Protein AF-0000000066311904 (afdb_homodimer)

Structure (mmCIF, N/CA/C/O backbone):
data_AF-0000000066311904-model_v1
#
loop_
_entity.id
_entity.type
_entity.pdbx_description
1 polymer 'Uncharacterized N-acetyltransferase ycf52'
#
loop_
_atom_site.group_PDB
_atom_site.id
_atom_site.type_symbol
_atom_site.label_atom_id
_atom_site.label_alt_id
_atom_site.label_comp_id
_atom_site.label_asym_id
_atom_site.label_entity_id
_atom_site.label_seq_id
_atom_site.pdbx_PDB_ins_code
_atom_site.Cartn_x
_atom_site.Cartn_y
_atom_site.Cartn_z
_atom_site.occupancy
_atom_site.B_iso_or_equiv
_atom_site.auth_seq_id
_atom_site.auth_comp_id
_atom_site.auth_asym_id
_atom_site.auth_atom_id
_atom_site.pdbx_PDB_model_num
ATOM 1 N N . MET A 1 1 ? 23.453 16.578 -13.453 1 19.19 1 MET A N 1
ATOM 2 C CA . MET A 1 1 ? 22.172 16.656 -12.781 1 19.19 1 MET A CA 1
ATOM 3 C C . MET A 1 1 ? 22.203 15.922 -11.445 1 19.19 1 MET A C 1
ATOM 5 O O . MET A 1 1 ? 21.203 15.93 -10.703 1 19.19 1 MET A O 1
ATOM 9 N N . MET A 1 2 ? 23.391 15.18 -11.133 1 22.28 2 MET A N 1
ATOM 10 C CA . MET A 1 2 ? 24 14.492 -10 1 22.28 2 MET A CA 1
ATOM 11 C C . MET A 1 2 ? 24.484 15.484 -8.953 1 22.28 2 MET A C 1
ATOM 13 O O . MET A 1 2 ? 24.844 15.102 -7.84 1 22.28 2 MET A O 1
ATOM 17 N N . ALA A 1 3 ? 24.797 16.656 -9.461 1 26.8 3 ALA A N 1
ATOM 18 C CA . ALA A 1 3 ? 25.656 17.578 -8.711 1 26.8 3 ALA A CA 1
ATOM 19 C C . ALA A 1 3 ? 24.859 18.297 -7.629 1 26.8 3 ALA A C 1
ATOM 21 O O . ALA A 1 3 ? 25.422 18.812 -6.664 1 26.8 3 ALA A O 1
ATOM 22 N N . PHE A 1 4 ? 23.578 18.391 -7.832 1 23.23 4 PHE A N 1
ATOM 23 C CA . PHE A 1 4 ? 22.844 19.297 -6.961 1 23.23 4 PHE A CA 1
ATOM 24 C C . PHE A 1 4 ? 22.609 18.672 -5.594 1 23.23 4 PHE A C 1
ATOM 26 O O . PHE A 1 4 ? 22.562 19.375 -4.582 1 23.23 4 PHE A O 1
ATOM 33 N N . TRP A 1 5 ? 22.5 17.328 -5.383 1 25.97 5 TRP A N 1
ATOM 34 C CA . TRP A 1 5 ? 22.141 16.703 -4.121 1 25.97 5 TRP A CA 1
ATOM 35 C C . TRP A 1 5 ? 23.328 16.672 -3.16 1 25.97 5 TRP A C 1
ATOM 37 O O . TRP A 1 5 ? 23.156 16.406 -1.966 1 25.97 5 TRP A O 1
ATOM 47 N N . LYS A 1 6 ? 24.547 16.797 -3.713 1 32.12 6 LYS A N 1
ATOM 48 C CA . LYS A 1 6 ? 25.734 16.797 -2.848 1 32.12 6 LYS A CA 1
ATOM 49 C C . LYS A 1 6 ? 25.75 18.016 -1.933 1 32.12 6 LYS A C 1
ATOM 51 O O . LYS A 1 6 ? 26.281 17.953 -0.826 1 32.12 6 LYS A O 1
ATOM 56 N N . ILE A 1 7 ? 25.234 19.109 -2.365 1 29.2 7 ILE A N 1
ATOM 57 C CA . ILE A 1 7 ? 25.359 20.328 -1.58 1 29.2 7 ILE A CA 1
ATOM 58 C C . ILE A 1 7 ? 24.453 20.266 -0.363 1 29.2 7 ILE A C 1
ATOM 60 O O . ILE A 1 7 ? 24.828 20.703 0.729 1 29.2 7 ILE A O 1
ATOM 64 N N . PHE A 1 8 ? 23.328 19.594 -0.445 1 29.69 8 PHE A N 1
ATOM 65 C CA . PHE A 1 8 ? 22.344 19.641 0.641 1 29.69 8 PHE A CA 1
ATOM 66 C C . PHE A 1 8 ? 22.781 18.734 1.791 1 29.69 8 PHE A C 1
ATOM 68 O O . PHE A 1 8 ? 22.578 19.062 2.959 1 29.69 8 PHE A O 1
ATOM 75 N N . PHE A 1 9 ? 23.578 17.641 1.628 1 32.59 9 PHE A N 1
ATOM 76 C CA . PHE A 1 9 ? 23.938 16.75 2.723 1 32.59 9 PHE A CA 1
ATOM 77 C C . PHE A 1 9 ? 25.125 17.281 3.5 1 32.59 9 PHE A C 1
ATOM 79 O O . PHE A 1 9 ? 25.453 16.766 4.574 1 32.59 9 PHE A O 1
ATOM 86 N N . LYS A 1 10 ? 25.969 18.031 2.846 1 33.41 10 LYS A N 1
ATOM 87 C CA . LYS A 1 10 ? 27.188 18.375 3.564 1 33.41 10 LYS A CA 1
ATOM 88 C C . LYS A 1 10 ? 26.906 19.297 4.738 1 33.41 10 LYS A C 1
ATOM 90 O O . LYS A 1 10 ? 27.734 19.453 5.637 1 33.41 10 LYS A O 1
ATOM 95 N N . HIS A 1 11 ? 25.812 20.078 4.695 1 30.67 11 HIS A N 1
ATOM 96 C CA . HIS A 1 11 ? 25.703 21.031 5.793 1 30.67 11 HIS A CA 1
ATOM 97 C C . HIS A 1 11 ? 25.094 20.391 7.031 1 30.67 11 HIS A C 1
ATOM 99 O O . HIS A 1 11 ? 24.766 21.078 8 1 30.67 11 HIS A O 1
ATOM 105 N N . HIS A 1 12 ? 24.828 19.094 7.102 1 33.59 12 HIS A N 1
ATOM 106 C CA . HIS A 1 12 ? 24.125 18.531 8.258 1 33.59 12 HIS A CA 1
ATOM 107 C C . HIS A 1 12 ? 25.062 18.359 9.438 1 33.59 12 HIS A C 1
ATOM 109 O O . HIS A 1 12 ? 24.688 17.766 10.453 1 33.59 12 HIS A O 1
ATOM 115 N N . ASN A 1 13 ? 26.297 18.859 9.414 1 30.86 13 ASN A N 1
ATOM 116 C CA . ASN A 1 13 ? 27.125 18.625 10.602 1 30.86 13 ASN A CA 1
ATOM 117 C C . ASN A 1 13 ? 26.609 19.422 11.797 1 30.86 13 ASN A C 1
ATOM 119 O O . ASN A 1 13 ? 27.234 19.406 12.867 1 30.86 13 ASN A O 1
ATOM 123 N N . ILE A 1 14 ? 25.812 20.453 11.633 1 32.06 14 ILE A N 1
ATOM 124 C CA . ILE A 1 14 ? 25.734 21.375 12.758 1 32.06 14 ILE A CA 1
ATOM 125 C C . ILE A 1 14 ? 24.969 20.703 13.906 1 32.06 14 ILE A C 1
ATOM 127 O O . ILE A 1 14 ? 25.094 21.125 15.062 1 32.06 14 ILE A O 1
ATOM 131 N N . PHE A 1 15 ? 24.078 19.688 13.75 1 32.12 15 PHE A N 1
ATOM 132 C CA . PHE A 1 15 ? 23.109 19.391 14.805 1 32.12 15 PHE A CA 1
ATOM 133 C C . PHE A 1 15 ? 23.719 18.453 15.836 1 32.12 15 PHE A C 1
ATOM 135 O O . PHE A 1 15 ? 23 17.891 16.672 1 32.12 15 PHE A O 1
ATOM 142 N N . SER A 1 16 ? 24.953 18.156 15.812 1 30.64 16 SER A N 1
ATOM 143 C CA . SER A 1 16 ? 25.422 17.141 16.75 1 30.64 16 SER A CA 1
ATOM 144 C C . SER A 1 16 ? 25.359 17.641 18.188 1 30.64 16 SER A C 1
ATOM 146 O O . SER A 1 16 ? 25.5 16.859 19.125 1 30.64 16 SER A O 1
ATOM 148 N N . SER A 1 17 ? 25.656 18.922 18.391 1 30.33 17 SER A N 1
ATOM 149 C CA . SER A 1 17 ? 26.25 19.156 19.688 1 30.33 17 SER A CA 1
ATOM 150 C C . SER A 1 17 ? 25.281 18.844 20.812 1 30.33 17 SER A C 1
ATOM 152 O O . SER A 1 17 ? 25.625 18.172 21.797 1 30.33 17 SER A O 1
ATOM 154 N N . ASN A 1 18 ? 24.312 19.781 21.094 1 28.95 18 ASN A N 1
ATOM 155 C CA . ASN A 1 18 ? 23.875 20.078 22.453 1 28.95 18 ASN A CA 1
ATOM 156 C C . ASN A 1 18 ? 22.812 19.094 22.938 1 28.95 18 ASN A C 1
ATOM 158 O O . ASN A 1 18 ? 21.672 19.469 23.172 1 28.95 18 ASN A O 1
ATOM 162 N N . LEU A 1 19 ? 22.719 17.844 22.453 1 31.19 19 LEU A N 1
ATOM 163 C CA . LEU A 1 19 ? 21.688 16.922 22.906 1 31.19 19 LEU A CA 1
ATOM 164 C C . LEU A 1 19 ? 21.906 16.531 24.359 1 31.19 19 LEU A C 1
ATOM 166 O O . LEU A 1 19 ? 21.484 15.453 24.797 1 31.19 19 LEU A O 1
ATOM 170 N N . ASN A 1 20 ? 22.75 17.172 25.047 1 28.89 20 ASN A N 1
ATOM 171 C CA . ASN A 1 20 ? 23.062 16.656 26.375 1 28.89 20 ASN A CA 1
ATOM 172 C C . ASN A 1 20 ? 21.797 16.484 27.219 1 28.89 20 ASN A C 1
ATOM 174 O O . ASN A 1 20 ? 21.562 15.422 27.781 1 28.89 20 ASN A O 1
ATOM 178 N N . ASN A 1 21 ? 21.484 17.422 28.266 1 29.28 21 ASN A N 1
ATOM 179 C CA . ASN A 1 21 ? 21.109 17.297 29.672 1 29.28 21 ASN A CA 1
ATOM 180 C C . ASN A 1 21 ? 19.594 17.125 29.844 1 29.28 21 ASN A C 1
ATOM 182 O O . ASN A 1 21 ? 19.094 17.047 30.969 1 29.28 21 ASN A O 1
ATOM 186 N N . GLN A 1 22 ? 18.656 17.859 29.094 1 30.72 22 GLN A N 1
ATOM 187 C CA . GLN A 1 22 ? 17.375 18.062 29.75 1 30.72 22 GLN A CA 1
ATOM 188 C C . GLN A 1 22 ? 16.578 16.766 29.781 1 30.72 22 GLN A C 1
ATOM 190 O O . GLN A 1 22 ? 16.328 16.156 28.734 1 30.72 22 GLN A O 1
ATOM 195 N N . LEU A 1 23 ? 16.484 16.016 30.859 1 31.7 23 LEU A N 1
ATOM 196 C CA . LEU A 1 23 ? 15.555 14.984 31.328 1 31.7 23 LEU A CA 1
ATOM 197 C C . LEU A 1 23 ? 14.109 15.383 31.047 1 31.7 23 LEU A C 1
ATOM 199 O O . LEU A 1 23 ? 13.406 15.859 31.953 1 31.7 23 LEU A O 1
ATOM 203 N N . VAL A 1 24 ? 13.789 16.188 30.031 1 34.84 24 VAL A N 1
ATOM 204 C CA . VAL A 1 24 ? 12.422 16.672 29.828 1 34.84 24 VAL A CA 1
ATOM 205 C C . VAL A 1 24 ? 11.469 15.477 29.781 1 34.84 24 VAL A C 1
ATOM 207 O O . VAL A 1 24 ? 11.836 14.391 29.344 1 34.84 24 VAL A O 1
ATOM 210 N N . ASN A 1 25 ? 10.203 15.641 30.25 1 34.97 25 ASN A N 1
ATOM 211 C CA . ASN A 1 25 ? 9 14.828 30.391 1 34.97 25 ASN A CA 1
ATOM 212 C C . ASN A 1 25 ? 8.75 13.969 29.156 1 34.97 25 ASN A C 1
ATOM 214 O O . ASN A 1 25 ? 9.031 14.398 28.031 1 34.97 25 ASN A O 1
ATOM 218 N N . GLN A 1 26 ? 8.516 12.734 29.344 1 39.66 26 GLN A N 1
ATOM 219 C CA . GLN A 1 26 ? 8.273 11.664 28.391 1 39.66 26 GLN A CA 1
ATOM 220 C C . GLN A 1 26 ? 7.535 12.188 27.156 1 39.66 26 GLN A C 1
ATOM 222 O O . GLN A 1 26 ? 7.766 11.703 26.031 1 39.66 26 GLN A O 1
ATOM 227 N N . ASP A 1 27 ? 6.488 13.086 27.281 1 44.62 27 ASP A N 1
ATOM 228 C CA . ASP A 1 27 ? 5.707 13.734 26.234 1 44.62 27 ASP A CA 1
ATOM 229 C C . ASP A 1 27 ? 6.59 14.633 25.375 1 44.62 27 ASP A C 1
ATOM 231 O O . ASP A 1 27 ? 6.348 14.781 24.172 1 44.62 27 ASP A O 1
ATOM 235 N N . ALA A 1 28 ? 7.516 15.422 25.938 1 47.28 28 ALA A N 1
ATOM 236 C CA . ALA A 1 28 ? 8.469 16.359 25.359 1 47.28 28 ALA A CA 1
ATOM 237 C C . ALA A 1 28 ? 9.391 15.648 24.359 1 47.28 28 ALA A C 1
ATOM 239 O O . ALA A 1 28 ? 9.805 16.25 23.359 1 47.28 28 ALA A O 1
ATOM 240 N N . ALA A 1 29 ? 9.555 14.297 24.672 1 52.84 29 ALA A N 1
ATOM 241 C CA . ALA A 1 29 ? 10.617 13.539 24.016 1 52.84 29 ALA A CA 1
ATOM 242 C C . ALA A 1 29 ? 10.203 13.094 22.625 1 52.84 29 ALA A C 1
ATOM 244 O O . ALA A 1 29 ? 11.047 12.695 21.812 1 52.84 29 ALA A O 1
ATOM 245 N N . ASP A 1 30 ? 8.805 13.344 22.266 1 77.19 30 ASP A N 1
ATOM 246 C CA . ASP A 1 30 ? 8.406 12.625 21.062 1 77.19 30 ASP A CA 1
ATOM 247 C C . ASP A 1 30 ? 8.062 13.602 19.938 1 77.19 30 ASP A C 1
ATOM 249 O O . ASP A 1 30 ? 7.352 13.242 19 1 77.19 30 ASP A O 1
ATOM 253 N N . LYS A 1 31 ? 8.289 14.906 20.297 1 88.31 31 LYS A N 1
ATOM 254 C CA . LYS A 1 31 ? 8.008 15.828 19.203 1 88.31 31 LYS A CA 1
ATOM 255 C C . LYS A 1 31 ? 9.266 16.562 18.75 1 88.31 31 LYS A C 1
ATOM 257 O O . LYS A 1 31 ? 10.188 16.766 19.547 1 88.31 31 LYS A O 1
ATOM 262 N N . ILE A 1 32 ? 9.336 16.938 17.547 1 93.75 32 ILE A N 1
ATOM 263 C CA . ILE A 1 32 ? 10.422 17.672 16.906 1 93.75 32 ILE A CA 1
ATOM 264 C C . ILE A 1 32 ? 9.93 19.047 16.438 1 93.75 32 ILE A C 1
ATOM 266 O O . ILE A 1 32 ? 8.852 19.156 15.852 1 93.75 32 ILE A O 1
ATOM 270 N N . LEU A 1 33 ? 10.648 20.141 16.859 1 95.75 33 LEU A N 1
ATOM 271 C CA . LEU A 1 33 ? 10.328 21.438 16.281 1 95.75 33 LEU A CA 1
ATOM 272 C C . LEU A 1 33 ? 10.625 21.469 14.789 1 95.75 33 LEU A C 1
ATOM 274 O O . LEU A 1 33 ? 11.781 21.344 14.383 1 95.75 33 LEU A O 1
ATOM 278 N N . LEU A 1 34 ? 9.617 21.703 14.023 1 96.5 34 LEU A N 1
ATOM 279 C CA . LEU A 1 34 ? 9.789 21.641 12.578 1 96.5 34 LEU A CA 1
ATOM 280 C C . LEU A 1 34 ? 10.023 23.031 12 1 96.5 34 LEU A C 1
ATOM 282 O O . LEU A 1 34 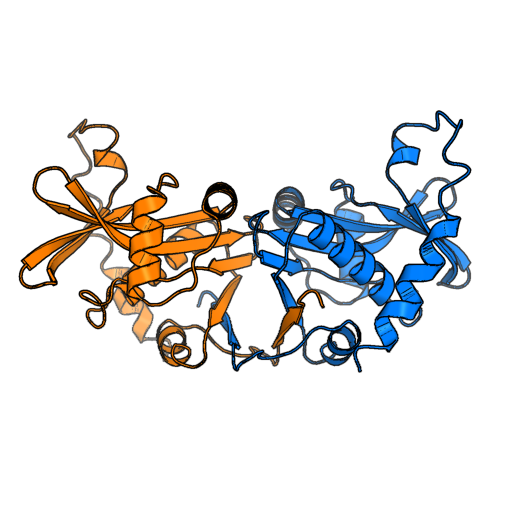? 10.922 23.219 11.172 1 96.5 34 LEU A O 1
ATOM 286 N N . VAL A 1 35 ? 9.188 23.984 12.367 1 95.94 35 VAL A N 1
ATOM 287 C CA . VAL A 1 35 ? 9.266 25.344 11.867 1 95.94 35 VAL A CA 1
ATOM 288 C C . VAL A 1 35 ? 9.008 26.328 13.016 1 95.94 35 VAL A C 1
ATOM 290 O O . VAL A 1 35 ? 8.078 26.141 13.797 1 95.94 35 VAL A O 1
ATOM 293 N N . LYS A 1 36 ? 9.805 27.359 13.047 1 94.81 36 LYS A N 1
ATOM 294 C CA . LYS A 1 36 ? 9.609 28.406 14.047 1 94.81 36 LYS A CA 1
ATOM 295 C C . LYS A 1 36 ? 8.898 29.625 13.445 1 94.81 36 LYS A C 1
ATOM 297 O O . LYS A 1 36 ? 9.18 30 12.312 1 94.81 36 LYS A O 1
ATOM 302 N N . TYR A 1 37 ? 8.039 30.219 14.188 1 92.69 37 TYR A N 1
ATOM 303 C CA . TYR A 1 37 ? 7.406 31.516 13.922 1 92.69 37 TYR A CA 1
ATOM 304 C C . TYR A 1 37 ? 6.668 31.484 12.594 1 92.69 37 TYR A C 1
ATOM 306 O O . TYR A 1 37 ? 6.852 32.375 11.758 1 92.69 37 TYR A O 1
ATOM 314 N N . LEU A 1 38 ? 5.883 30.484 12.438 1 93.12 38 LEU A N 1
ATOM 315 C CA . LEU A 1 38 ? 5.039 30.406 11.25 1 93.12 38 LEU A CA 1
ATOM 316 C C . LEU A 1 38 ? 3.758 31.203 11.438 1 93.12 38 LEU A C 1
ATOM 318 O O . LEU A 1 38 ? 3.123 31.141 12.492 1 93.12 38 LEU A O 1
ATOM 322 N N . GLU A 1 39 ? 3.564 31.953 10.461 1 88.69 39 GLU A N 1
ATOM 323 C CA . GLU A 1 39 ? 2.328 32.719 10.516 1 88.69 39 GLU A CA 1
ATOM 324 C C . GLU A 1 39 ? 1.144 31.922 10 1 88.69 39 GLU A C 1
ATOM 326 O O . GLU A 1 39 ? 1.224 31.297 8.938 1 88.69 39 GLU A O 1
ATOM 331 N N . GLY A 1 40 ? 0.166 31.781 10.82 1 80.25 40 GLY A N 1
ATOM 332 C CA . GLY A 1 40 ? -1.086 31.141 10.445 1 80.25 40 GLY A CA 1
ATOM 333 C C . GLY A 1 40 ? -2.279 31.672 11.219 1 80.25 40 GLY A C 1
ATOM 334 O O . GLY A 1 40 ? -2.217 31.812 12.445 1 80.25 40 GLY A O 1
ATOM 335 N N . ARG A 1 41 ? -3.377 31.938 10.508 1 78.62 41 ARG A N 1
ATOM 336 C CA . ARG A 1 41 ? -4.617 32.438 11.102 1 78.62 41 ARG A CA 1
ATOM 337 C C . ARG A 1 41 ? -4.371 33.656 11.945 1 78.62 41 ARG A C 1
ATOM 339 O O . ARG A 1 41 ? -4.863 33.781 13.07 1 78.62 41 ARG A O 1
ATOM 346 N N . GLY A 1 42 ? -3.479 34.5 11.484 1 81.44 42 GLY A N 1
ATOM 347 C CA . GLY A 1 42 ? -3.236 35.75 12.211 1 81.44 42 GLY A CA 1
ATOM 348 C C . GLY A 1 42 ? -2.379 35.562 13.445 1 81.44 42 GLY A C 1
ATOM 349 O O . GLY A 1 42 ? -2.291 36.438 14.289 1 81.44 42 GLY A O 1
ATOM 350 N N . THR A 1 43 ? -1.96 34.344 13.609 1 84.25 43 THR A N 1
ATOM 351 C CA . THR A 1 43 ? -1.092 34.062 14.75 1 84.25 43 THR A CA 1
ATOM 352 C C . THR A 1 43 ? 0.262 33.531 14.289 1 84.25 43 THR A C 1
ATOM 354 O O . THR A 1 43 ? 0.401 33.094 13.148 1 84.25 43 THR A O 1
ATOM 357 N N . ILE A 1 44 ? 1.269 33.812 15.094 1 92.5 44 ILE A N 1
ATOM 358 C CA . ILE A 1 44 ? 2.6 33.25 14.867 1 92.5 44 ILE A CA 1
ATOM 359 C C . ILE A 1 44 ? 2.838 32.094 15.828 1 92.5 44 ILE A C 1
ATOM 361 O O . ILE A 1 44 ? 2.709 32.25 17.047 1 92.5 44 ILE A O 1
ATOM 365 N N . VAL A 1 45 ? 3.105 31 15.227 1 94.94 45 VAL A N 1
ATOM 366 C CA . VAL A 1 45 ? 3.207 29.828 16.078 1 94.94 45 VAL A CA 1
ATOM 367 C C . VAL A 1 45 ? 4.445 29.016 15.695 1 94.94 45 VAL A C 1
ATOM 369 O O . VAL A 1 45 ? 4.965 29.156 14.586 1 94.94 45 VAL A O 1
ATOM 372 N N . ASN A 1 46 ? 4.926 28.234 16.703 1 96.31 46 ASN A N 1
ATOM 373 C CA . ASN A 1 46 ? 5.883 27.172 16.422 1 96.31 46 ASN A CA 1
ATOM 374 C C . ASN A 1 46 ? 5.184 25.859 16.062 1 96.31 46 ASN A C 1
ATOM 376 O O . ASN A 1 46 ? 4.273 25.422 16.766 1 96.31 46 ASN A O 1
ATOM 380 N N . VAL A 1 47 ? 5.652 25.281 14.938 1 97.25 47 VAL A N 1
ATOM 381 C CA . VAL A 1 47 ? 5.023 24.047 14.484 1 97.25 47 VAL A CA 1
ATOM 382 C C . VAL A 1 47 ? 5.902 22.859 14.859 1 97.25 47 VAL A C 1
ATOM 384 O O . VAL A 1 47 ? 7.109 22.859 14.609 1 97.25 47 VAL A O 1
ATOM 387 N N . TYR A 1 48 ? 5.25 21.812 15.414 1 97.44 48 TYR A N 1
ATOM 388 C CA . TYR A 1 48 ? 5.941 20.609 15.859 1 97.44 48 TYR A CA 1
ATOM 389 C C . TYR A 1 48 ? 5.508 19.391 15.039 1 97.44 48 TYR A C 1
ATOM 391 O O . TYR A 1 48 ? 4.414 19.391 14.469 1 97.44 48 TYR A O 1
ATOM 399 N N . LEU A 1 49 ? 6.395 18.422 14.938 1 98.19 49 LEU A N 1
ATOM 400 C CA . LEU A 1 49 ? 6.152 17.141 14.281 1 98.19 49 LEU A CA 1
ATOM 401 C C . LEU A 1 49 ? 6.238 15.992 15.273 1 98.19 49 LEU A C 1
ATOM 403 O O . LEU A 1 49 ? 7.133 15.969 16.125 1 98.19 49 LEU A O 1
ATOM 407 N N . SER A 1 50 ? 5.332 15.141 15.211 1 97.25 50 SER A N 1
ATOM 408 C CA . SER A 1 50 ? 5.371 13.914 16 1 97.25 50 SER A CA 1
ATOM 409 C C . SER A 1 50 ? 5.078 12.695 15.141 1 97.25 50 SER A C 1
ATOM 411 O O . SER A 1 50 ? 4.211 12.734 14.266 1 97.25 50 SER A O 1
ATOM 413 N N . PHE A 1 51 ? 5.793 11.562 15.391 1 96.12 51 PHE A N 1
ATOM 414 C CA . PHE A 1 51 ? 5.547 10.297 14.703 1 96.12 51 PHE A CA 1
ATOM 415 C C . PHE A 1 51 ? 4.723 9.359 15.57 1 96.12 51 PHE A C 1
ATOM 417 O O . PHE A 1 51 ? 4.488 8.203 15.203 1 96.12 51 PHE A O 1
ATOM 424 N N . ASN A 1 52 ? 4.262 9.906 16.609 1 88.31 52 ASN A N 1
ATOM 425 C CA . ASN A 1 52 ? 3.441 9.086 17.484 1 88.31 52 ASN A CA 1
ATOM 426 C C . ASN A 1 52 ? 2.119 8.703 16.828 1 88.31 52 ASN A C 1
ATOM 428 O O . ASN A 1 52 ? 1.512 9.516 16.125 1 88.31 52 ASN A O 1
ATOM 432 N N . SER A 1 53 ? 1.733 7.473 17.141 1 84.69 53 SER A N 1
ATOM 433 C CA . SER A 1 53 ? 0.523 6.965 16.5 1 84.69 53 SER A CA 1
ATOM 434 C C . SER A 1 53 ? -0.725 7.375 17.281 1 84.69 53 SER A C 1
ATOM 436 O O . SER A 1 53 ? -1.847 7.086 16.859 1 84.69 53 SER A O 1
ATOM 438 N N . TYR A 1 54 ? -0.52 8.055 18.312 1 88.75 54 TYR A N 1
ATOM 439 C CA . TYR A 1 54 ? -1.691 8.508 19.047 1 88.75 54 TYR A CA 1
ATOM 440 C C . TYR A 1 54 ? -2.162 9.867 18.547 1 88.75 54 TYR A C 1
ATOM 442 O O . TYR A 1 54 ? -1.483 10.875 18.75 1 88.75 54 TYR A O 1
ATOM 450 N N . VAL A 1 55 ? -3.139 9.875 17.797 1 93.81 55 VAL A N 1
ATOM 451 C CA . VAL A 1 55 ? -3.76 11.07 17.25 1 93.81 55 VAL A CA 1
ATOM 452 C C . VAL A 1 55 ? -5.207 11.172 17.734 1 93.81 55 VAL A C 1
ATOM 454 O O . VAL A 1 55 ? -5.926 10.172 17.766 1 93.81 55 VAL A O 1
ATOM 457 N N . ASN A 1 56 ? -5.547 12.352 18.234 1 96.06 56 ASN A N 1
ATOM 458 C CA . ASN A 1 56 ? -6.953 12.578 18.562 1 96.06 56 ASN A CA 1
ATOM 459 C C . ASN A 1 56 ? -7.832 12.508 17.312 1 96.06 56 ASN A C 1
ATOM 461 O O . ASN A 1 56 ? -7.715 13.336 16.422 1 96.06 56 ASN A O 1
ATOM 465 N N . LEU A 1 57 ? -8.781 11.594 17.328 1 97.75 57 LEU A N 1
ATOM 466 C CA . LEU A 1 57 ? -9.555 11.297 16.125 1 97.75 57 LEU A CA 1
ATOM 467 C C . LEU A 1 57 ? -10.5 12.445 15.781 1 97.75 57 LEU A C 1
ATOM 469 O O . LEU A 1 57 ? -10.758 12.719 14.609 1 97.75 57 LEU A O 1
ATOM 473 N N . HIS A 1 58 ? -11.039 13.086 16.75 1 97.44 58 HIS A N 1
ATOM 474 C CA . HIS A 1 58 ? -11.914 14.219 16.5 1 97.44 58 HIS A CA 1
ATOM 475 C C . HIS A 1 58 ? -11.148 15.383 15.883 1 97.44 58 HIS A C 1
ATOM 477 O O . HIS A 1 58 ? -11.648 16.062 14.984 1 97.44 58 HIS A O 1
ATOM 483 N N . ASP A 1 59 ? -9.945 15.625 16.391 1 97.88 59 ASP A N 1
ATOM 484 C CA . ASP A 1 59 ? -9.102 16.656 15.797 1 97.88 59 ASP A CA 1
ATOM 485 C C . ASP A 1 59 ? -8.766 16.328 14.344 1 97.88 59 ASP A C 1
ATOM 487 O O . ASP A 1 59 ? -8.75 17.219 13.492 1 97.88 59 ASP A O 1
ATOM 491 N N . LEU A 1 60 ? -8.516 15.078 14.07 1 98.44 60 LEU A N 1
ATOM 492 C CA . LEU A 1 60 ? -8.219 14.664 12.703 1 98.44 60 LEU A CA 1
ATOM 493 C C . LEU A 1 60 ? -9.43 14.852 11.797 1 98.44 60 LEU A C 1
ATOM 495 O O . LEU A 1 60 ? -9.297 15.312 10.664 1 98.44 60 LEU A O 1
ATOM 499 N N . GLU A 1 61 ? -10.547 14.531 12.344 1 98.44 61 GLU A N 1
ATOM 500 C CA . GLU A 1 61 ? -11.773 14.727 11.578 1 98.44 61 GLU A CA 1
ATOM 501 C C . GLU A 1 61 ? -11.969 16.203 11.227 1 98.44 61 GLU A C 1
ATOM 503 O O . GLU A 1 61 ? -12.297 16.531 10.078 1 98.44 61 GLU A O 1
ATOM 508 N N . LYS A 1 62 ? -11.789 17.031 12.156 1 98.19 62 LYS A N 1
ATOM 509 C CA . LYS A 1 62 ? -11.914 18.469 11.922 1 98.19 62 LYS A CA 1
ATOM 510 C C . LYS A 1 62 ? -10.914 18.953 10.875 1 98.19 62 LYS A C 1
ATOM 512 O O . LYS A 1 62 ? -11.25 19.781 10.023 1 98.19 62 LYS A O 1
ATOM 517 N N . LEU A 1 63 ? -9.703 18.469 10.961 1 98.56 63 LEU A N 1
ATOM 518 C CA . LEU A 1 63 ? -8.68 18.797 9.977 1 98.56 63 LEU A CA 1
ATOM 519 C C . LEU A 1 63 ? -9.109 18.359 8.578 1 98.56 63 LEU A C 1
ATOM 521 O O . LEU A 1 63 ? -9.031 19.141 7.633 1 98.56 63 LEU A O 1
ATOM 525 N N . CYS A 1 64 ? -9.594 17.125 8.469 1 98.5 64 CYS A N 1
ATOM 526 C CA . CYS A 1 64 ? -10.039 16.609 7.172 1 98.5 64 CYS A CA 1
ATOM 527 C C . CYS A 1 64 ? -11.242 17.391 6.66 1 98.5 64 CYS A C 1
ATOM 529 O O . CYS A 1 64 ? -11.32 17.703 5.469 1 98.5 64 CYS A O 1
ATOM 531 N N . ASP A 1 65 ? -12.125 17.828 7.551 1 98.31 65 ASP A N 1
ATOM 532 C CA . ASP A 1 65 ? -13.266 18.672 7.195 1 98.31 65 ASP A CA 1
ATOM 533 C C . ASP A 1 65 ? -12.805 19.984 6.59 1 98.31 65 ASP A C 1
ATOM 535 O O . ASP A 1 65 ? -13.414 20.484 5.641 1 98.31 65 ASP A O 1
ATOM 539 N N . SER A 1 66 ? -11.812 20.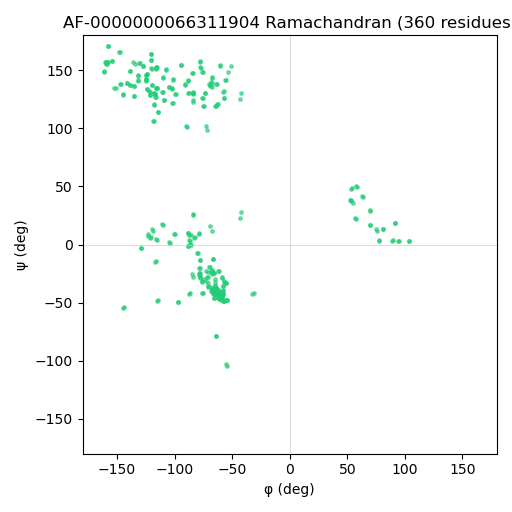516 7.156 1 97.81 66 SER A N 1
ATOM 540 C CA . SER A 1 66 ? -11.344 21.844 6.773 1 97.81 66 SER A CA 1
ATOM 541 C C . SER A 1 66 ? -10.891 21.875 5.316 1 97.81 66 SER A C 1
ATOM 543 O O . SER A 1 66 ? -10.844 22.938 4.703 1 97.81 66 SER A O 1
ATOM 545 N N . VAL A 1 67 ? -10.516 20.703 4.73 1 97.44 67 VAL A N 1
ATOM 546 C CA . VAL A 1 67 ? -10.07 20.656 3.34 1 97.44 67 VAL A CA 1
ATOM 547 C C . VAL A 1 67 ? -11.18 20.078 2.465 1 97.44 67 VAL A C 1
ATOM 549 O O . VAL A 1 67 ? -10.961 19.797 1.281 1 97.44 67 VAL A O 1
ATOM 552 N N . GLY A 1 68 ? -12.32 19.75 3.061 1 96.88 68 GLY A N 1
ATOM 553 C CA . GLY A 1 68 ? -13.492 19.359 2.303 1 96.88 68 GLY A CA 1
ATOM 554 C C . GLY A 1 68 ? -13.578 17.859 2.084 1 96.88 68 GLY A C 1
ATOM 555 O O . GLY A 1 68 ? -14.297 17.391 1.191 1 96.88 68 GLY A O 1
ATOM 556 N N . TRP A 1 69 ? -12.898 17.094 2.828 1 96.88 69 TRP A N 1
ATOM 557 C CA . TRP A 1 69 ? -12.953 15.641 2.662 1 96.88 69 TRP A CA 1
ATOM 558 C C . TRP A 1 69 ? -14.258 15.078 3.227 1 96.88 69 TRP A C 1
ATOM 560 O O . TRP A 1 69 ? -14.797 15.609 4.199 1 96.88 69 TRP A O 1
ATOM 570 N N . VAL A 1 70 ? -14.688 14.031 2.6 1 94.88 70 VAL A N 1
ATOM 571 C CA . VAL A 1 70 ? -15.852 13.32 3.104 1 94.88 70 VAL A CA 1
ATOM 572 C C . VAL A 1 70 ? -15.5 12.609 4.414 1 94.88 70 VAL A C 1
ATOM 574 O O . VAL A 1 70 ? -14.43 12.016 4.535 1 94.88 70 VAL A O 1
ATOM 577 N N . ARG A 1 71 ? -16.391 12.68 5.352 1 96.69 71 ARG A N 1
ATOM 578 C CA . ARG A 1 71 ? -16.141 12.055 6.648 1 96.69 71 ARG A CA 1
ATOM 579 C C . ARG A 1 71 ? -16.141 10.539 6.531 1 96.69 71 ARG A C 1
ATOM 581 O O . ARG A 1 71 ? -16.969 9.961 5.828 1 96.69 71 ARG A O 1
ATOM 588 N N . ARG A 1 72 ? -15.219 9.984 7.152 1 96.62 72 ARG A N 1
ATOM 589 C CA . ARG A 1 72 ? -15.109 8.531 7.277 1 96.62 72 ARG A CA 1
ATOM 590 C C . ARG A 1 72 ? -15.461 8.078 8.688 1 96.62 72 ARG A C 1
ATOM 592 O O . ARG A 1 72 ? -15.258 8.82 9.656 1 96.62 72 ARG A O 1
ATOM 599 N N . PRO A 1 73 ? -16 6.852 8.867 1 97.25 73 PRO A N 1
ATOM 600 C CA . PRO A 1 73 ? -16.297 6.371 10.219 1 97.25 73 PRO A CA 1
ATOM 601 C C . PRO A 1 73 ? -15.062 6.375 11.125 1 97.25 73 PRO A C 1
ATOM 603 O O . PRO A 1 73 ? -14.031 5.812 10.773 1 97.25 73 PRO A O 1
ATOM 606 N N . LEU A 1 74 ? -15.195 6.926 12.344 1 97.56 74 LEU A N 1
ATOM 607 C CA . LEU A 1 74 ? -14.07 7.137 13.242 1 97.56 74 LEU A CA 1
ATOM 608 C C . LEU A 1 74 ? -13.445 5.809 13.656 1 97.56 74 LEU A C 1
ATOM 610 O O . LEU A 1 74 ? -12.219 5.711 13.797 1 97.56 74 LEU A O 1
ATOM 614 N N . LYS A 1 75 ? -14.297 4.852 13.844 1 97.75 75 LYS A N 1
ATOM 615 C CA . LYS A 1 75 ? -13.773 3.541 14.227 1 97.75 75 LYS A CA 1
ATOM 616 C C . LYS A 1 75 ? -12.844 2.988 13.148 1 97.75 75 LYS A C 1
ATOM 618 O O . LYS A 1 75 ? -11.797 2.41 13.461 1 97.75 75 LYS A O 1
ATOM 623 N N . LYS A 1 76 ? -13.203 3.113 11.914 1 98.19 76 LYS A N 1
ATOM 624 C CA . LYS A 1 76 ? -12.391 2.646 10.797 1 98.19 76 LYS A CA 1
ATOM 625 C C . LYS A 1 76 ? -11.102 3.463 10.68 1 98.19 76 LYS A C 1
ATOM 627 O O . LYS A 1 76 ? -10.039 2.918 10.375 1 98.19 76 LYS A O 1
ATOM 632 N N . VAL A 1 77 ? -11.25 4.766 10.914 1 98.25 77 VAL A N 1
ATOM 633 C CA . VAL A 1 77 ? -10.07 5.625 10.891 1 98.25 77 VAL A CA 1
ATOM 634 C C . VAL A 1 77 ? -9.078 5.18 11.961 1 98.25 77 VAL A C 1
ATOM 636 O O . VAL A 1 77 ? -7.875 5.086 11.703 1 98.25 77 VAL A O 1
ATOM 639 N N . LYS A 1 78 ? -9.562 4.91 13.094 1 98.19 78 LYS A N 1
ATOM 640 C CA . LYS A 1 78 ? -8.703 4.453 14.18 1 98.19 78 LYS A CA 1
ATOM 641 C C . LYS A 1 78 ? -7.965 3.172 13.797 1 98.19 78 LYS A C 1
ATOM 643 O O . LYS A 1 78 ? -6.766 3.047 14.047 1 98.19 78 LYS A O 1
ATOM 648 N N . ILE A 1 79 ? -8.664 2.229 13.219 1 98.31 79 ILE A N 1
ATOM 649 C CA . ILE A 1 79 ? -8.062 0.969 12.789 1 98.31 79 ILE A CA 1
ATOM 650 C C . ILE A 1 79 ? -6.969 1.238 11.766 1 98.31 79 ILE A C 1
ATOM 652 O O . ILE A 1 79 ? -5.875 0.672 11.852 1 98.31 79 ILE A O 1
ATOM 656 N N . ALA A 1 80 ? -7.297 2.109 10.789 1 98.5 80 ALA A N 1
ATOM 657 C CA . ALA A 1 80 ? -6.32 2.439 9.758 1 98.5 80 ALA A CA 1
ATOM 658 C C . ALA A 1 80 ? -5.055 3.037 10.367 1 98.5 80 ALA A C 1
ATOM 660 O O . ALA A 1 80 ? -3.943 2.662 9.992 1 98.5 80 ALA A O 1
ATOM 661 N N . ILE A 1 81 ? -5.23 3.943 11.32 1 98.44 81 ILE A N 1
ATOM 662 C CA . ILE A 1 81 ? -4.098 4.602 11.969 1 98.44 81 ILE A CA 1
ATOM 663 C C . ILE A 1 81 ? -3.297 3.582 12.773 1 98.44 81 ILE A C 1
ATOM 665 O O . ILE A 1 81 ? -2.066 3.535 12.68 1 98.44 81 ILE A O 1
ATOM 669 N N . ASP A 1 82 ? -3.947 2.701 13.477 1 97.94 82 ASP A N 1
ATOM 670 C CA . ASP A 1 82 ? -3.307 1.699 14.32 1 97.94 82 ASP A CA 1
ATOM 671 C C . ASP A 1 82 ? -2.508 0.703 13.484 1 97.94 82 ASP A C 1
ATOM 673 O O . ASP A 1 82 ? -1.582 0.062 13.984 1 97.94 82 ASP A O 1
ATOM 677 N N . ASN A 1 83 ? -2.896 0.586 12.258 1 98 83 ASN A N 1
ATOM 678 C CA . ASN A 1 83 ? -2.242 -0.402 11.414 1 98 83 ASN A CA 1
ATOM 679 C C . ASN A 1 83 ? -1.392 0.262 10.328 1 98 83 ASN A C 1
ATOM 681 O O . ASN A 1 83 ? -1.062 -0.364 9.32 1 98 83 ASN A O 1
ATOM 685 N N . SER A 1 84 ? -1.108 1.505 10.57 1 98.44 84 SER A N 1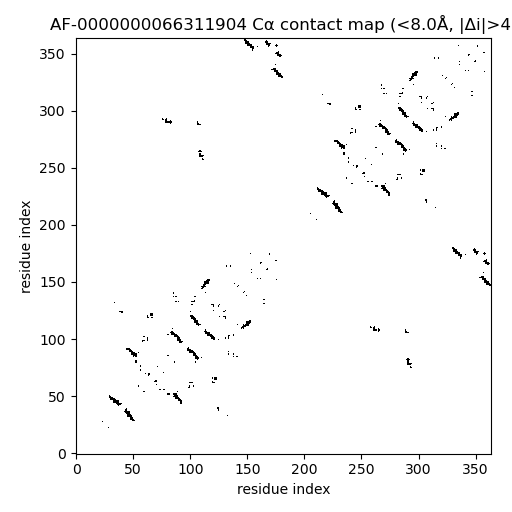
ATOM 686 C CA . SER A 1 84 ? -0.139 2.199 9.727 1 98.44 84 SER A CA 1
ATOM 687 C C . SER A 1 84 ? 1.287 1.95 10.211 1 98.44 84 SER A C 1
ATOM 689 O O . SER A 1 84 ? 1.521 1.745 11.398 1 98.44 84 SER A O 1
ATOM 691 N N . PHE A 1 85 ? 2.18 1.921 9.227 1 98.5 85 PHE A N 1
ATOM 692 C CA . PHE A 1 85 ? 3.596 1.701 9.492 1 98.5 85 PHE A CA 1
ATOM 693 C C . PHE A 1 85 ? 4.238 2.955 10.07 1 98.5 85 PHE A C 1
ATOM 695 O O . PHE A 1 85 ? 5.031 2.875 11.008 1 98.5 85 PHE A O 1
ATOM 702 N N . VAL A 1 86 ? 3.896 4.098 9.523 1 98.12 86 VAL A N 1
ATOM 703 C CA . VAL A 1 86 ? 4.32 5.414 9.992 1 98.12 86 VAL A CA 1
ATOM 704 C C . VAL A 1 86 ? 3.127 6.363 10.016 1 98.12 86 VAL A C 1
ATOM 706 O O . VAL A 1 86 ? 2.289 6.344 9.117 1 98.12 86 VAL A O 1
ATOM 709 N N . THR A 1 87 ? 3.064 7.086 11.078 1 98.31 87 THR A N 1
ATOM 710 C CA . THR A 1 87 ? 2.166 8.234 11.156 1 98.31 87 THR A CA 1
ATOM 711 C C . THR A 1 87 ? 2.934 9.5 11.523 1 98.31 87 THR A C 1
ATOM 713 O O . THR A 1 87 ? 3.875 9.453 12.32 1 98.31 87 THR A O 1
ATOM 716 N N . ALA A 1 88 ? 2.537 10.586 10.938 1 98.31 88 ALA A N 1
ATOM 717 C CA . ALA A 1 88 ? 3.156 11.875 11.227 1 98.31 88 ALA A CA 1
ATOM 718 C C . ALA A 1 88 ? 2.1 12.961 11.406 1 98.31 88 ALA A C 1
ATOM 720 O O . ALA A 1 88 ? 1.229 13.141 10.547 1 98.31 88 ALA A O 1
ATOM 721 N N . SER A 1 89 ? 2.225 13.648 12.516 1 98.38 89 SER A N 1
ATOM 722 C CA . SER A 1 89 ? 1.308 14.742 12.82 1 98.38 89 SER A CA 1
ATOM 723 C C . SER A 1 89 ? 2.055 16.062 12.969 1 98.38 89 SER A C 1
ATOM 725 O O . SER A 1 89 ? 3.137 16.109 13.562 1 98.38 89 SER A O 1
ATOM 727 N N . LEU A 1 90 ? 1.498 17.109 12.406 1 98.19 90 LEU A N 1
ATOM 728 C CA . LEU A 1 90 ? 1.939 18.469 12.648 1 98.19 90 LEU A CA 1
ATOM 729 C C . LEU A 1 90 ? 0.964 19.203 13.562 1 98.19 90 LEU A C 1
ATOM 731 O O . LEU A 1 90 ? -0.252 19.125 13.375 1 98.19 90 LEU A O 1
ATOM 735 N N . PHE A 1 91 ? 1.554 19.922 14.539 1 97.19 91 PHE A N 1
ATOM 736 C CA . PHE A 1 91 ? 0.677 20.641 15.453 1 97.19 91 PHE A CA 1
ATOM 737 C C . PHE A 1 91 ? 1.395 21.844 16.062 1 97.19 91 PHE A C 1
ATOM 739 O O . PHE A 1 91 ? 2.617 21.953 15.961 1 97.19 91 PHE A O 1
ATOM 746 N N . TYR A 1 92 ? 0.662 22.75 16.5 1 96.06 92 TYR A N 1
ATOM 747 C CA . TYR A 1 92 ? 1.178 23.797 17.375 1 96.06 92 TYR A CA 1
ATOM 748 C C . TYR A 1 92 ? 0.448 23.797 18.719 1 96.06 92 TYR A C 1
ATOM 750 O O . TYR A 1 92 ? -0.597 23.156 18.859 1 96.06 92 TYR A O 1
ATOM 758 N N . GLU A 1 93 ? 1.084 24.359 19.672 1 94.12 93 GLU A N 1
ATOM 759 C CA . GLU A 1 93 ? 0.506 24.438 21.016 1 94.12 93 GLU A CA 1
ATOM 760 C C . GLU A 1 93 ? 0.238 25.875 21.422 1 94.12 93 GLU A C 1
ATOM 762 O O . GLU A 1 93 ? 1.061 26.766 21.188 1 94.12 93 GLU A O 1
ATOM 767 N N . GLN A 1 94 ? -0.943 26.078 21.969 1 91.5 94 GLN A N 1
ATOM 768 C CA . GLN A 1 94 ? -1.348 27.359 22.531 1 91.5 94 GLN A CA 1
ATOM 769 C C . GLN A 1 94 ? -2.232 27.172 23.75 1 91.5 94 GLN A C 1
ATOM 771 O O . GLN A 1 94 ? -3.221 26.438 23.703 1 91.5 94 GLN A O 1
ATOM 776 N N . ASN A 1 95 ? -1.903 27.844 24.859 1 91.06 95 ASN A N 1
ATOM 777 C CA . ASN A 1 95 ? -2.666 27.781 26.109 1 91.06 95 ASN A CA 1
ATOM 778 C C . ASN A 1 95 ? -2.861 26.328 26.562 1 91.06 95 ASN A C 1
ATOM 780 O O . ASN A 1 95 ? -3.975 25.922 26.906 1 91.06 95 ASN A O 1
ATOM 784 N N . LYS A 1 96 ? -1.901 25.5 26.391 1 89.81 96 LYS A N 1
ATOM 785 C CA . LYS A 1 96 ? -1.846 24.109 26.844 1 89.81 96 LYS A CA 1
ATOM 786 C C . LYS A 1 96 ? -2.732 23.219 25.984 1 89.81 96 LYS A C 1
ATOM 788 O O . LYS A 1 96 ? -3.113 22.125 26.406 1 89.81 96 LYS A O 1
ATOM 793 N N . LYS A 1 97 ? -3.121 23.797 24.906 1 93.31 97 LYS A N 1
ATOM 794 C CA . LYS A 1 97 ? -3.898 23 23.953 1 93.31 97 LYS A CA 1
ATOM 795 C C . LYS A 1 97 ? -3.096 22.719 22.688 1 93.31 97 LYS A C 1
ATOM 797 O O . LYS A 1 97 ? -2.34 23.562 22.219 1 93.31 97 LYS A O 1
ATOM 802 N N . LYS A 1 98 ? -3.316 21.531 22.188 1 94.31 98 LYS A N 1
ATOM 803 C CA . LYS A 1 98 ? -2.674 21.109 20.938 1 94.31 98 LYS A CA 1
ATOM 804 C C . LYS A 1 98 ? -3.619 21.266 19.75 1 94.31 98 LYS A C 1
ATOM 806 O O . LYS A 1 98 ? -4.785 20.859 19.828 1 94.31 98 LYS A O 1
ATOM 811 N N . PHE A 1 99 ? -3.154 21.906 18.703 1 95.56 99 PHE A N 1
ATOM 812 C CA . PHE A 1 99 ? -3.939 22.078 17.484 1 95.56 99 PHE A CA 1
ATOM 813 C C . PHE A 1 99 ? -3.305 21.328 16.328 1 95.56 99 PHE A C 1
ATOM 815 O O . PHE A 1 99 ? -2.207 21.672 15.883 1 95.56 99 PHE A O 1
ATOM 822 N N . LEU A 1 100 ? -4.035 20.312 15.859 1 97.88 100 LEU A N 1
ATOM 823 C CA . LEU A 1 100 ? -3.564 19.516 14.734 1 97.88 100 LEU A CA 1
ATOM 824 C C . LEU A 1 100 ? -3.729 20.281 13.422 1 97.88 100 LEU A C 1
ATOM 826 O O . LEU A 1 100 ? -4.832 20.719 13.086 1 97.88 100 LEU A O 1
ATOM 830 N N . ILE A 1 101 ? -2.598 20.438 12.602 1 97.88 101 ILE A N 1
ATOM 831 C CA . ILE A 1 101 ? -2.713 21.25 11.398 1 97.88 101 ILE A CA 1
ATOM 832 C C . ILE A 1 101 ? -2.174 20.469 10.195 1 97.88 101 ILE A C 1
ATOM 834 O O . ILE A 1 101 ? -2.238 20.953 9.062 1 97.88 101 ILE A O 1
ATOM 838 N N . GLY A 1 102 ? -1.643 19.266 10.391 1 98.69 102 GLY A N 1
ATOM 839 C CA . GLY A 1 102 ? -1.164 18.391 9.328 1 98.69 102 GLY A CA 1
ATOM 840 C C . GLY A 1 102 ? -1.102 16.938 9.727 1 98.69 102 GLY A C 1
ATOM 841 O O . GLY A 1 102 ? -0.992 16.609 10.914 1 98.69 102 GLY A O 1
ATOM 842 N N . PHE A 1 103 ? -1.147 16.125 8.742 1 98.75 103 PHE A N 1
ATOM 843 C CA . PHE A 1 103 ? -1.158 14.688 8.992 1 98.75 103 PHE A CA 1
ATOM 844 C C . PHE A 1 103 ? -0.763 13.914 7.746 1 98.75 103 PHE A C 1
ATOM 846 O O . PHE A 1 103 ? -1.024 14.359 6.625 1 98.75 103 PHE A O 1
ATOM 853 N N . ALA A 1 104 ? -0.15 12.797 7.918 1 98.75 104 ALA A N 1
ATOM 854 C CA . ALA A 1 104 ? 0.129 11.805 6.887 1 98.75 104 ALA A CA 1
ATOM 855 C C . ALA A 1 104 ? 0.414 10.438 7.504 1 98.75 104 ALA A C 1
ATOM 857 O O . ALA A 1 104 ? 0.797 10.352 8.672 1 98.75 104 ALA A O 1
ATOM 858 N N . ARG A 1 105 ? 0.224 9.453 6.762 1 98.69 105 ARG A N 1
ATOM 859 C CA . ARG A 1 105 ? 0.553 8.109 7.223 1 98.69 105 ARG A CA 1
ATOM 860 C C . ARG A 1 105 ? 1.003 7.227 6.062 1 98.69 105 ARG A C 1
ATOM 862 O O . ARG A 1 105 ? 0.833 7.59 4.898 1 98.69 105 ARG A O 1
ATOM 869 N N . ALA A 1 106 ? 1.623 6.066 6.414 1 98.81 106 ALA A N 1
ATOM 870 C CA . ALA A 1 106 ? 2.062 5.129 5.383 1 98.81 106 ALA A CA 1
ATOM 871 C C . ALA A 1 106 ? 1.825 3.686 5.816 1 98.81 106 ALA A C 1
ATOM 873 O O . ALA A 1 106 ? 2 3.348 6.992 1 98.81 106 ALA A O 1
ATOM 874 N N . THR A 1 107 ? 1.369 2.871 4.906 1 98.75 107 THR A N 1
ATOM 875 C CA . THR A 1 107 ? 1.425 1.422 5.062 1 98.75 107 THR A CA 1
ATOM 876 C C . THR A 1 107 ? 2.676 0.853 4.398 1 98.75 107 THR A C 1
ATOM 878 O O . THR A 1 107 ? 3.234 1.468 3.486 1 98.75 107 THR A O 1
ATOM 881 N N . SER A 1 108 ? 3.119 -0.309 4.902 1 98.81 108 SER A N 1
ATOM 882 C CA . SER A 1 108 ? 4.367 -0.876 4.402 1 98.81 108 SER A CA 1
ATOM 883 C C . SER A 1 108 ? 4.445 -2.373 4.68 1 98.81 108 SER A C 1
ATOM 885 O O . SER A 1 108 ? 3.754 -2.883 5.566 1 98.81 108 SER A O 1
ATOM 887 N N . ASP A 1 109 ? 5.219 -2.988 3.865 1 98.75 109 ASP A N 1
ATOM 888 C CA . ASP A 1 109 ? 5.586 -4.371 4.164 1 98.75 109 ASP A CA 1
ATOM 889 C C . ASP A 1 109 ? 6.82 -4.43 5.059 1 98.75 109 ASP A C 1
ATOM 891 O O . ASP A 1 109 ? 7.383 -5.504 5.281 1 98.75 109 ASP A O 1
ATOM 895 N N . THR A 1 110 ? 7.336 -3.254 5.496 1 98.56 110 THR A N 1
ATOM 896 C CA . THR A 1 110 ? 8.438 -3.074 6.43 1 98.56 110 THR A CA 1
ATOM 897 C C . THR A 1 110 ? 9.758 -3.504 5.797 1 98.56 110 THR A C 1
ATOM 899 O O . THR A 1 110 ? 10.742 -3.754 6.5 1 98.56 110 THR A O 1
ATOM 902 N N . SER A 1 111 ? 9.805 -3.643 4.469 1 98.5 111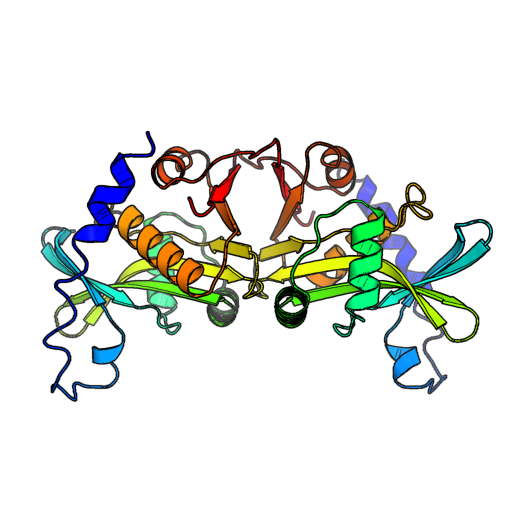 SER A N 1
ATOM 903 C CA . SER A 1 111 ? 11.016 -4.172 3.855 1 98.5 111 SER A CA 1
ATOM 904 C C . SER A 1 111 ? 11.289 -3.508 2.51 1 98.5 111 SER A C 1
ATOM 906 O O . SER A 1 111 ? 12.352 -2.908 2.312 1 98.5 111 SER A O 1
ATOM 908 N N . PHE A 1 112 ? 10.328 -3.529 1.627 1 98.06 112 PHE A N 1
ATOM 909 C CA . PHE A 1 112 ? 10.586 -3.074 0.266 1 98.06 112 PHE A CA 1
ATOM 910 C C . PHE A 1 112 ? 9.773 -1.822 -0.047 1 98.06 112 PHE A C 1
ATOM 912 O O . PHE A 1 112 ? 10.305 -0.854 -0.597 1 98.06 112 PHE A O 1
ATOM 919 N N . ASN A 1 113 ? 8.492 -1.871 0.261 1 98.31 113 ASN A N 1
ATOM 920 C CA . ASN A 1 113 ? 7.547 -0.903 -0.289 1 98.31 113 ASN A CA 1
ATOM 921 C C . ASN A 1 113 ? 6.781 -0.178 0.814 1 98.31 113 ASN A C 1
ATOM 923 O O . ASN A 1 113 ? 6.508 -0.754 1.868 1 98.31 113 ASN A O 1
ATOM 927 N N . ALA A 1 114 ? 6.477 1.024 0.559 1 98.81 114 ALA A N 1
ATOM 928 C CA . ALA A 1 114 ? 5.508 1.769 1.36 1 98.81 114 ALA A CA 1
ATOM 929 C C . ALA A 1 114 ? 4.598 2.619 0.476 1 98.81 114 ALA A C 1
ATOM 931 O O . ALA A 1 114 ? 4.992 3.025 -0.62 1 98.81 114 ALA A O 1
ATOM 932 N N . THR A 1 115 ? 3.393 2.809 0.929 1 98.81 115 THR A N 1
ATOM 933 C CA . THR A 1 115 ? 2.463 3.738 0.299 1 98.81 115 THR A CA 1
ATOM 934 C C . THR A 1 115 ? 2.016 4.812 1.289 1 98.81 115 THR A C 1
ATOM 936 O O . THR A 1 115 ? 1.597 4.496 2.404 1 98.81 115 THR A O 1
ATOM 939 N N . ILE A 1 116 ? 2.127 6.055 0.885 1 98.75 116 ILE A N 1
ATOM 940 C CA . ILE A 1 116 ? 1.73 7.176 1.731 1 98.75 116 ILE A CA 1
ATOM 941 C C . ILE A 1 116 ? 0.268 7.527 1.469 1 98.75 116 ILE A C 1
ATOM 943 O O . ILE A 1 116 ? -0.173 7.555 0.318 1 98.75 116 ILE A O 1
ATOM 947 N N . TRP A 1 117 ? -0.446 7.785 2.594 1 98.31 117 TRP A N 1
ATOM 948 C CA . TRP A 1 117 ? -1.872 8.094 2.562 1 98.31 117 TRP A CA 1
ATOM 949 C C . TRP A 1 117 ? -2.176 9.352 3.371 1 98.31 117 TRP A C 1
ATOM 951 O O . TRP A 1 117 ? -1.425 9.703 4.281 1 98.31 117 TRP A O 1
ATOM 961 N N . ASP A 1 118 ? -3.287 10.016 3.045 1 98.06 118 ASP A N 1
ATOM 962 C CA . ASP A 1 118 ? -3.986 10.984 3.881 1 98.06 118 ASP A CA 1
ATOM 963 C C . ASP A 1 118 ? -3.109 12.203 4.16 1 98.06 118 ASP A C 1
ATOM 965 O O . ASP A 1 118 ? -3.053 12.68 5.293 1 98.06 118 ASP A O 1
ATOM 969 N N . VAL A 1 119 ? -2.43 12.617 3.182 1 98.75 119 VAL A N 1
ATOM 970 C CA . VAL A 1 119 ? -1.616 13.82 3.352 1 98.75 119 VAL A CA 1
ATOM 971 C C . VAL A 1 119 ? -2.514 15.055 3.367 1 98.75 119 VAL A C 1
ATOM 973 O O . VAL A 1 119 ? -3.207 15.336 2.389 1 98.75 119 VAL A O 1
ATOM 976 N N . VAL A 1 120 ? -2.453 15.773 4.52 1 98.75 120 VAL A N 1
ATOM 977 C CA . VAL A 1 120 ? -3.354 16.922 4.648 1 98.75 120 VAL A CA 1
ATOM 978 C C . VAL A 1 120 ? -2.682 18.016 5.477 1 98.75 120 VAL A C 1
ATOM 980 O O . VAL A 1 120 ? -1.982 17.719 6.449 1 98.75 120 VAL A O 1
ATOM 983 N N . ILE A 1 121 ? -2.807 19.25 5.078 1 98.56 121 ILE A N 1
ATOM 984 C CA . ILE A 1 121 ? -2.422 20.469 5.781 1 98.56 121 ILE A CA 1
ATOM 985 C C . ILE A 1 121 ? -3.633 21.391 5.914 1 98.56 121 ILE A C 1
ATOM 987 O O . ILE A 1 121 ? -4.379 21.594 4.953 1 98.56 121 ILE A O 1
ATOM 991 N N . HIS A 1 122 ? -3.85 21.922 7.062 1 98.25 122 HIS A N 1
ATOM 992 C CA . HIS A 1 122 ? -4.934 22.875 7.258 1 98.25 122 HIS A CA 1
ATOM 993 C C . HIS A 1 122 ? -4.82 24.047 6.285 1 98.25 122 HIS A C 1
ATOM 995 O O . HIS A 1 122 ? -3.729 24.578 6.066 1 98.25 122 HIS A O 1
ATOM 1001 N N . PRO A 1 123 ? -5.949 24.516 5.77 1 97.5 123 PRO A N 1
ATOM 1002 C CA . PRO A 1 123 ? -5.918 25.562 4.738 1 97.5 123 PRO A CA 1
ATOM 1003 C C . PRO A 1 123 ? -5.203 26.828 5.199 1 97.5 123 PRO A C 1
ATOM 1005 O O . PRO A 1 123 ? -4.477 27.453 4.422 1 97.5 123 PRO A O 1
ATOM 1008 N N . ASP A 1 124 ? -5.328 27.188 6.422 1 96.31 124 ASP A N 1
ATOM 1009 C CA . ASP A 1 124 ? -4.727 28.406 6.957 1 96.31 124 ASP A CA 1
ATOM 1010 C C . ASP A 1 124 ? -3.201 28.312 6.961 1 96.31 124 ASP A C 1
ATOM 1012 O O . ASP A 1 124 ? -2.51 29.312 7.129 1 96.31 124 ASP A O 1
ATOM 1016 N N . PHE A 1 125 ? -2.678 27.125 6.754 1 96.56 125 PHE A N 1
ATOM 1017 C CA . PHE A 1 125 ? -1.237 26.922 6.855 1 96.56 125 PHE A CA 1
ATOM 1018 C C . PHE A 1 125 ? -0.673 26.406 5.535 1 96.56 125 PHE A C 1
ATOM 1020 O O . PHE A 1 125 ? 0.494 26.016 5.465 1 96.56 125 PHE A O 1
ATOM 1027 N N . GLN A 1 126 ? -1.49 26.344 4.508 1 95.44 126 GLN A N 1
ATOM 1028 C CA . GLN A 1 126 ? -1.028 25.906 3.193 1 95.44 126 GLN A CA 1
ATOM 1029 C C . GLN A 1 126 ? -0.263 27.031 2.484 1 95.44 126 GLN A C 1
ATOM 1031 O O . GLN A 1 126 ? -0.365 28.188 2.861 1 95.44 126 GLN A O 1
ATOM 1036 N N . GLY A 1 127 ? 0.549 26.562 1.567 1 94.31 127 GLY A N 1
ATOM 1037 C CA . GLY A 1 127 ? 1.293 27.531 0.78 1 94.31 127 GLY A CA 1
ATOM 1038 C C . GLY A 1 127 ? 2.521 28.062 1.493 1 94.31 127 GLY A C 1
ATOM 1039 O O . GLY A 1 127 ? 3.123 29.047 1.055 1 94.31 127 GLY A O 1
ATOM 1040 N N . GLN A 1 128 ? 2.871 27.359 2.578 1 95.12 128 GLN A N 1
ATOM 1041 C CA . GLN A 1 128 ? 3.994 27.844 3.377 1 95.12 128 GLN A CA 1
ATOM 1042 C C . GLN A 1 128 ? 5.078 26.781 3.492 1 95.12 128 GLN A C 1
ATOM 1044 O O . GLN A 1 128 ? 5.98 26.891 4.328 1 95.12 128 GLN A O 1
ATOM 1049 N N . GLY A 1 129 ? 4.91 25.719 2.773 1 96.69 129 GLY A N 1
ATOM 1050 C CA . GLY A 1 129 ? 5.957 24.719 2.705 1 96.69 129 GLY A CA 1
ATOM 1051 C C . GLY A 1 129 ? 5.766 23.578 3.697 1 96.69 129 GLY A C 1
ATOM 1052 O O . GLY A 1 129 ? 6.57 22.656 3.75 1 96.69 129 GLY A O 1
ATOM 1053 N N . LEU A 1 130 ? 4.695 23.578 4.441 1 97.75 130 LEU A N 1
ATOM 1054 C CA . LEU A 1 130 ? 4.492 22.578 5.484 1 97.75 130 LEU A CA 1
ATOM 1055 C C . LEU A 1 130 ? 4.289 21.203 4.879 1 97.75 130 LEU A C 1
ATOM 1057 O O . LEU A 1 130 ? 4.773 20.203 5.418 1 97.75 130 LEU A O 1
ATOM 1061 N N . GLY A 1 131 ? 3.555 21.172 3.748 1 98.44 131 GLY A N 1
ATOM 1062 C CA . GLY A 1 131 ? 3.377 19.891 3.076 1 98.44 131 GLY A CA 1
ATOM 1063 C C . GLY A 1 131 ? 4.684 19.266 2.633 1 98.44 131 GLY A C 1
ATOM 1064 O O . GLY A 1 131 ? 4.895 18.062 2.818 1 98.44 131 GLY A O 1
ATOM 1065 N N . LYS A 1 132 ? 5.484 20.078 2.07 1 98.5 132 LYS A N 1
ATOM 1066 C CA . LYS A 1 132 ? 6.801 19.625 1.631 1 98.5 132 LYS A CA 1
ATOM 1067 C C . LYS A 1 132 ? 7.625 19.109 2.805 1 98.5 132 LYS A C 1
ATOM 1069 O O . LYS A 1 132 ? 8.242 18.047 2.711 1 98.5 132 LYS A O 1
ATOM 1074 N N . MET A 1 133 ? 7.621 19.844 3.865 1 98.31 133 MET A N 1
ATOM 1075 C CA . MET A 1 133 ? 8.398 19.469 5.039 1 98.31 133 MET A CA 1
ATOM 1076 C C . MET A 1 133 ? 7.859 18.172 5.656 1 98.31 133 MET A C 1
ATOM 1078 O O . MET A 1 133 ? 8.633 17.297 6.059 1 98.31 133 MET A O 1
ATOM 1082 N N . LEU A 1 134 ? 6.551 18.062 5.738 1 98.56 134 LEU A N 1
ATOM 1083 C CA . LEU A 1 134 ? 5.918 16.844 6.25 1 98.56 134 LEU A CA 1
ATOM 1084 C C . LEU A 1 134 ? 6.336 15.625 5.43 1 98.56 134 LEU A C 1
ATOM 1086 O O . LEU A 1 134 ? 6.781 14.625 5.984 1 98.56 134 LEU A O 1
ATOM 1090 N N . MET A 1 135 ? 6.262 15.719 4.121 1 98.81 135 MET A N 1
ATOM 1091 C CA . MET A 1 135 ? 6.602 14.625 3.217 1 98.81 135 MET A CA 1
ATOM 1092 C C . MET A 1 135 ? 8.086 14.281 3.316 1 98.81 135 MET A C 1
ATOM 1094 O O . MET A 1 135 ? 8.453 13.102 3.301 1 98.81 135 MET A O 1
ATOM 1098 N N . ALA A 1 136 ? 8.875 15.305 3.402 1 98.38 136 ALA A N 1
ATOM 1099 C CA . ALA A 1 136 ? 10.312 15.062 3.545 1 98.38 136 ALA A CA 1
ATOM 1100 C C . ALA A 1 136 ? 10.602 14.219 4.785 1 98.38 136 ALA A C 1
ATOM 1102 O O . ALA A 1 136 ? 11.422 13.297 4.742 1 98.38 136 ALA A O 1
ATOM 1103 N N . GLN A 1 137 ? 9.953 14.523 5.863 1 98.19 137 GLN A N 1
ATOM 1104 C CA . GLN A 1 137 ? 10.18 13.805 7.109 1 98.19 137 GLN A CA 1
ATOM 1105 C C . GLN A 1 137 ? 9.672 12.367 7.016 1 98.19 137 GLN A C 1
ATOM 1107 O O . GLN A 1 137 ? 10.32 11.438 7.512 1 98.19 137 GLN A O 1
ATOM 1112 N N . ILE A 1 138 ? 8.547 12.164 6.395 1 98.31 138 ILE A N 1
ATOM 1113 C CA . ILE A 1 138 ? 8.008 10.812 6.242 1 98.31 138 ILE A CA 1
ATOM 1114 C C . ILE A 1 138 ? 8.93 9.984 5.352 1 98.31 138 ILE A C 1
ATOM 1116 O O . ILE A 1 138 ? 9.234 8.836 5.668 1 98.31 138 ILE A O 1
ATOM 1120 N N . ILE A 1 139 ? 9.352 10.57 4.242 1 98.5 139 ILE A N 1
ATOM 1121 C CA . ILE A 1 139 ? 10.258 9.875 3.336 1 98.5 139 ILE A CA 1
ATOM 1122 C C . ILE A 1 139 ? 11.547 9.508 4.074 1 98.5 139 ILE A C 1
ATOM 1124 O O . ILE A 1 139 ? 12.039 8.383 3.955 1 98.5 139 ILE A O 1
ATOM 1128 N N . LYS A 1 140 ? 12.055 10.477 4.824 1 97.81 140 LYS A N 1
ATOM 1129 C CA . LYS A 1 140 ? 13.258 10.227 5.617 1 97.81 140 LYS A CA 1
ATOM 1130 C C . LYS A 1 140 ? 13.055 9.039 6.559 1 97.81 140 LYS A C 1
ATOM 1132 O O . LYS A 1 140 ? 13.914 8.164 6.652 1 97.81 140 LYS A O 1
ATOM 1137 N N . GLN A 1 141 ? 11.961 9.023 7.27 1 97.56 141 GLN A N 1
ATOM 1138 C CA . GLN A 1 141 ? 11.664 7.938 8.195 1 97.56 141 GLN A CA 1
ATOM 1139 C C . GLN A 1 141 ? 11.586 6.602 7.461 1 97.56 141 GLN A C 1
ATOM 1141 O O . GLN A 1 141 ? 12.117 5.594 7.934 1 97.56 141 GLN A O 1
ATOM 1146 N N . LEU A 1 142 ? 10.93 6.582 6.332 1 98.44 142 LEU A N 1
ATOM 1147 C CA . LEU A 1 142 ? 10.805 5.359 5.551 1 98.44 142 LEU A CA 1
ATOM 1148 C C . LEU A 1 142 ? 12.164 4.887 5.051 1 98.44 142 LEU A C 1
ATOM 1150 O O . LEU A 1 142 ? 12.453 3.689 5.078 1 98.44 142 LEU A O 1
ATOM 1154 N N . ARG A 1 143 ? 13.016 5.801 4.637 1 98.25 143 ARG A N 1
ATOM 1155 C CA . ARG A 1 143 ? 14.359 5.453 4.184 1 98.25 143 ARG A CA 1
ATOM 1156 C C . ARG A 1 143 ? 15.195 4.895 5.332 1 98.25 143 ARG A C 1
ATOM 1158 O O . ARG A 1 143 ? 15.984 3.967 5.137 1 98.25 143 ARG A O 1
ATOM 1165 N N . TYR A 1 144 ? 15 5.527 6.445 1 97.31 144 TYR A N 1
ATOM 1166 C CA . TYR A 1 144 ? 15.695 5.031 7.629 1 97.31 144 TYR A CA 1
ATOM 1167 C C . TYR A 1 144 ? 15.344 3.57 7.895 1 97.31 144 TYR A C 1
ATOM 1169 O O . TYR A 1 144 ? 16.188 2.801 8.359 1 97.31 144 TYR A O 1
ATOM 1177 N N . GLU A 1 145 ? 14.148 3.211 7.543 1 97.19 145 GLU A N 1
ATOM 1178 C CA . GLU A 1 145 ? 13.688 1.839 7.734 1 97.19 145 GLU A CA 1
ATOM 1179 C C . GLU A 1 145 ? 14.039 0.967 6.531 1 97.19 145 GLU A C 1
ATOM 1181 O O . GLU A 1 145 ? 13.469 -0.112 6.355 1 97.19 145 GLU A O 1
ATOM 1186 N N . ASP A 1 146 ? 14.828 1.421 5.605 1 96.56 146 ASP A N 1
ATOM 1187 C CA . ASP A 1 146 ? 15.383 0.704 4.457 1 96.56 146 ASP A CA 1
ATOM 1188 C C . ASP A 1 146 ? 14.289 0.385 3.436 1 96.56 146 ASP A C 1
ATOM 1190 O O . ASP A 1 146 ? 14.328 -0.66 2.785 1 96.56 146 ASP A O 1
ATOM 1194 N N . ILE A 1 147 ? 13.32 1.236 3.418 1 97.94 147 ILE A N 1
ATOM 1195 C CA . ILE A 1 147 ? 12.312 1.174 2.361 1 97.94 147 ILE A CA 1
ATOM 1196 C C . ILE A 1 147 ? 12.82 1.92 1.128 1 97.94 147 ILE A C 1
ATOM 1198 O O . ILE A 1 147 ? 13.172 3.098 1.209 1 97.94 147 ILE A O 1
ATOM 1202 N N . ASN A 1 148 ? 12.719 1.244 -0.004 1 95.69 148 ASN A N 1
ATOM 1203 C CA . ASN A 1 148 ? 13.352 1.848 -1.173 1 95.69 148 ASN A CA 1
ATOM 1204 C C . ASN A 1 148 ? 12.328 2.193 -2.248 1 95.69 148 ASN A C 1
ATOM 1206 O O . ASN A 1 148 ? 12.633 2.918 -3.197 1 95.69 148 ASN A O 1
ATOM 1210 N N . THR A 1 149 ? 11.133 1.65 -2.146 1 97.5 149 THR A N 1
ATOM 1211 C CA . THR A 1 149 ? 10.055 2 -3.066 1 97.5 149 THR A CA 1
ATOM 1212 C C . THR A 1 149 ? 8.891 2.648 -2.318 1 97.5 149 THR A C 1
ATOM 1214 O O . THR A 1 149 ? 8.18 1.979 -1.567 1 97.5 149 THR A O 1
ATOM 1217 N N . ILE A 1 150 ? 8.789 3.92 -2.492 1 98.75 150 ILE A N 1
ATOM 1218 C CA . ILE A 1 150 ? 7.719 4.664 -1.841 1 98.75 150 ILE A CA 1
ATOM 1219 C C . ILE A 1 150 ? 6.699 5.121 -2.883 1 98.75 150 ILE A C 1
ATOM 1221 O O . ILE A 1 150 ? 7.066 5.727 -3.893 1 98.75 150 ILE A O 1
ATOM 1225 N N . THR A 1 151 ? 5.453 4.742 -2.664 1 98.69 151 THR A N 1
ATOM 1226 C CA . THR A 1 151 ? 4.406 5.062 -3.631 1 98.69 151 THR A CA 1
ATOM 1227 C C . THR A 1 151 ? 3.307 5.898 -2.98 1 98.69 151 THR A C 1
ATOM 1229 O O . THR A 1 151 ? 3.256 6.023 -1.756 1 98.69 151 THR A O 1
ATOM 1232 N N . LEU A 1 152 ? 2.506 6.512 -3.781 1 98.44 152 LEU A N 1
ATOM 1233 C CA . LEU A 1 152 ? 1.264 7.16 -3.377 1 98.44 152 LEU A CA 1
ATOM 1234 C C . LEU A 1 152 ? 0.316 7.309 -4.562 1 98.44 152 LEU A C 1
ATOM 1236 O O . LEU A 1 152 ? 0.677 6.984 -5.695 1 98.44 152 LEU A O 1
ATOM 1240 N N . PHE A 1 153 ? -0.909 7.711 -4.277 1 97.25 153 PHE A N 1
ATOM 1241 C CA . PHE A 1 153 ? -1.915 8.055 -5.273 1 97.25 153 PHE A CA 1
ATOM 1242 C C . PHE A 1 153 ? -2.336 9.508 -5.145 1 97.25 153 PHE A C 1
ATOM 1244 O O . PHE A 1 153 ? -2.832 9.93 -4.094 1 97.25 153 PHE A O 1
ATOM 1251 N N . ALA A 1 154 ? -2.123 10.242 -6.191 1 97.81 154 ALA A N 1
ATOM 1252 C CA . ALA A 1 154 ? -2.307 11.695 -6.148 1 97.81 154 ALA A CA 1
ATOM 1253 C C . ALA A 1 154 ? -3.52 12.117 -6.973 1 97.81 154 ALA A C 1
ATOM 1255 O O . ALA A 1 154 ? -3.658 11.719 -8.133 1 97.81 154 ALA A O 1
ATOM 1256 N N . ASP A 1 155 ? -4.371 12.953 -6.375 1 96.06 155 ASP A N 1
ATOM 1257 C CA . ASP A 1 155 ? -5.387 13.641 -7.164 1 96.06 155 ASP A CA 1
ATOM 1258 C C . ASP A 1 155 ? -4.746 14.523 -8.234 1 96.06 155 ASP A C 1
ATOM 1260 O O . ASP A 1 155 ? -3.609 14.977 -8.07 1 96.06 155 ASP A O 1
ATOM 1264 N N . PRO A 1 156 ? -5.48 14.75 -9.266 1 96.25 156 PRO A N 1
ATOM 1265 C CA . PRO A 1 156 ? -4.895 15.508 -10.375 1 96.25 156 PRO A CA 1
ATOM 1266 C C . PRO A 1 156 ? -4.352 16.859 -9.938 1 96.25 156 PRO A C 1
ATOM 1268 O O . PRO A 1 156 ? -3.318 17.312 -10.438 1 96.25 156 PRO A O 1
ATOM 1271 N N . GLN A 1 157 ? -4.93 17.484 -9 1 95.69 157 GLN A N 1
ATOM 1272 C CA . GLN A 1 157 ? -4.594 18.859 -8.633 1 95.69 157 GLN A CA 1
ATOM 1273 C C . GLN A 1 157 ? -3.307 18.906 -7.812 1 95.69 157 GLN A C 1
ATOM 1275 O O . GLN A 1 157 ? -2.719 19.984 -7.633 1 95.69 157 GLN A O 1
ATOM 1280 N N . VAL A 1 158 ? -2.857 17.719 -7.328 1 97 158 VAL A N 1
ATOM 1281 C CA . VAL A 1 158 ? -1.681 17.75 -6.465 1 97 158 VAL A CA 1
ATOM 1282 C C . VAL A 1 158 ? -0.553 16.938 -7.094 1 97 158 VAL A C 1
ATOM 1284 O O . VAL A 1 158 ? 0.481 16.719 -6.461 1 97 158 VAL A O 1
ATOM 1287 N N . VAL A 1 159 ? -0.665 16.547 -8.336 1 98.12 159 VAL A N 1
ATOM 1288 C CA . VAL A 1 159 ? 0.367 15.781 -9.023 1 98.12 159 VAL A CA 1
ATOM 1289 C C . VAL A 1 159 ? 1.657 16.594 -9.102 1 98.12 159 VAL A C 1
ATOM 1291 O O . VAL A 1 159 ? 2.742 16.078 -8.82 1 98.12 159 VAL A O 1
ATOM 1294 N N . ASN A 1 160 ? 1.539 17.828 -9.461 1 97.88 160 ASN A N 1
ATOM 1295 C CA . ASN A 1 160 ? 2.717 18.688 -9.594 1 97.88 160 ASN A CA 1
ATOM 1296 C C . ASN A 1 160 ? 3.418 18.875 -8.25 1 97.88 160 ASN A C 1
ATOM 1298 O O . ASN A 1 160 ? 4.648 18.953 -8.195 1 97.88 160 ASN A O 1
ATOM 1302 N N . PHE A 1 161 ? 2.607 18.984 -7.211 1 98.25 161 PHE A N 1
ATOM 1303 C CA . PHE A 1 161 ? 3.18 19.078 -5.875 1 98.25 161 PHE A CA 1
ATOM 1304 C C . PHE A 1 161 ? 4.121 17.906 -5.609 1 98.25 161 PHE A C 1
ATOM 1306 O O . PHE A 1 161 ? 5.27 18.109 -5.203 1 98.25 161 PHE A O 1
ATOM 1313 N N . TYR A 1 162 ? 3.693 16.703 -5.91 1 98.62 162 TYR A N 1
ATOM 1314 C CA . TYR A 1 162 ? 4.48 15.508 -5.605 1 98.62 162 TYR A CA 1
ATOM 1315 C C . TYR A 1 162 ? 5.637 15.352 -6.586 1 98.62 162 TYR A C 1
ATOM 1317 O O . TYR A 1 162 ? 6.703 14.852 -6.219 1 98.62 162 TYR A O 1
ATOM 1325 N N . LYS A 1 163 ? 5.461 15.797 -7.828 1 98.31 163 LYS A N 1
ATOM 1326 C CA . LYS A 1 163 ? 6.574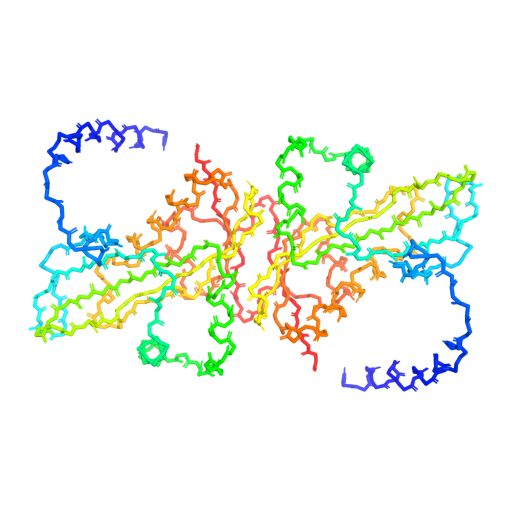 15.805 -8.773 1 98.31 163 LYS A CA 1
ATOM 1327 C C . LYS A 1 163 ? 7.738 16.641 -8.234 1 98.31 163 LYS A C 1
ATOM 1329 O O . LYS A 1 163 ? 8.898 16.234 -8.344 1 98.31 163 LYS A O 1
ATOM 1334 N N . HIS A 1 164 ? 7.43 17.719 -7.633 1 97.69 164 HIS A N 1
ATOM 1335 C CA . HIS A 1 164 ? 8.445 18.609 -7.082 1 97.69 164 HIS A CA 1
ATOM 1336 C C . HIS A 1 164 ? 9.172 17.953 -5.91 1 97.69 164 HIS A C 1
ATOM 1338 O O . HIS A 1 164 ? 10.281 18.359 -5.559 1 97.69 164 HIS A O 1
ATOM 1344 N N . LEU A 1 165 ? 8.5 17 -5.328 1 97.81 165 LEU A N 1
ATOM 1345 C CA . LEU A 1 165 ? 9.102 16.297 -4.203 1 97.81 165 LEU A CA 1
ATOM 1346 C C . LEU A 1 165 ? 9.93 15.102 -4.684 1 97.81 165 LEU A C 1
ATOM 1348 O O . LEU A 1 165 ? 10.5 14.367 -3.877 1 97.81 165 LEU A O 1
ATOM 1352 N N . GLY A 1 166 ? 9.969 14.859 -6.02 1 97.75 166 GLY A N 1
ATOM 1353 C CA . GLY A 1 166 ? 10.797 13.797 -6.574 1 97.75 166 GLY A CA 1
ATOM 1354 C C . GLY A 1 166 ? 10 12.562 -6.965 1 97.75 166 GLY A C 1
ATOM 1355 O O . GLY A 1 166 ? 10.57 11.57 -7.426 1 97.75 166 GLY A O 1
ATOM 1356 N N . PHE A 1 167 ? 8.68 12.664 -6.797 1 98.56 167 PHE A N 1
ATOM 1357 C CA . PHE A 1 167 ? 7.863 11.547 -7.254 1 98.56 167 PHE A CA 1
ATOM 1358 C C . PHE A 1 167 ? 7.699 11.586 -8.773 1 98.56 167 PHE A C 1
ATOM 1360 O O . PHE A 1 167 ? 7.691 12.656 -9.375 1 98.56 167 PHE A O 1
ATOM 1367 N N . ILE A 1 168 ? 7.5 10.367 -9.312 1 97.81 168 ILE A N 1
ATOM 1368 C CA . ILE A 1 168 ? 7.34 10.273 -10.758 1 97.81 168 ILE A CA 1
ATOM 1369 C C . ILE A 1 168 ? 6.121 9.414 -11.094 1 97.81 168 ILE A C 1
ATOM 1371 O O . ILE A 1 168 ? 5.816 8.453 -10.375 1 97.81 168 ILE A O 1
ATOM 1375 N N . THR A 1 169 ? 5.488 9.812 -12.156 1 96.06 169 THR A N 1
ATOM 1376 C CA . THR A 1 169 ? 4.383 9.016 -12.664 1 96.06 169 THR A CA 1
ATOM 1377 C C . THR A 1 169 ? 4.887 7.957 -13.648 1 96.06 169 THR A C 1
ATOM 1379 O O . THR A 1 169 ? 5.824 8.203 -14.406 1 96.06 169 THR A O 1
ATOM 1382 N N . ASP A 1 170 ? 4.34 6.766 -13.625 1 93.62 170 ASP A N 1
ATOM 1383 C CA . ASP A 1 170 ? 4.477 5.699 -14.617 1 93.62 170 ASP A CA 1
ATOM 1384 C C . ASP A 1 170 ? 5.945 5.383 -14.883 1 93.62 170 ASP A C 1
ATOM 1386 O O . ASP A 1 170 ? 6.375 5.332 -16.031 1 93.62 170 ASP A O 1
ATOM 1390 N N . PRO A 1 171 ? 6.719 5.207 -13.797 1 93.94 171 PRO A N 1
ATOM 1391 C CA . PRO A 1 171 ? 8.094 4.801 -14.094 1 93.94 171 PRO A CA 1
ATOM 1392 C C . PRO A 1 171 ? 8.164 3.514 -14.922 1 93.94 171 PRO A C 1
ATOM 1394 O O . PRO A 1 171 ? 7.531 2.514 -14.562 1 93.94 171 PRO A O 1
ATOM 1397 N N . ASP A 1 172 ? 8.906 3.551 -16.109 1 94.12 172 ASP A N 1
ATOM 1398 C CA . ASP A 1 172 ? 9.055 2.424 -17.031 1 94.12 172 ASP A CA 1
ATOM 1399 C C . ASP A 1 172 ? 7.691 1.926 -17.5 1 94.12 172 ASP A C 1
ATOM 1401 O O . ASP A 1 172 ? 7.512 0.73 -17.75 1 94.12 172 ASP A O 1
ATOM 1405 N N . GLY A 1 173 ? 6.738 2.789 -17.422 1 95.12 173 GLY A N 1
ATOM 1406 C CA . GLY A 1 173 ? 5.418 2.492 -17.938 1 95.12 173 GLY A CA 1
ATOM 1407 C C . GLY A 1 173 ? 4.504 1.832 -16.922 1 95.12 173 GLY A C 1
ATOM 1408 O O . GLY A 1 173 ? 3.373 1.461 -17.25 1 95.12 173 GLY A O 1
ATOM 1409 N N . VAL A 1 174 ? 4.973 1.681 -15.742 1 96.62 174 VAL A N 1
ATOM 1410 C CA . VAL A 1 174 ? 4.172 1.054 -14.695 1 96.62 174 VAL A CA 1
ATOM 1411 C C . VAL A 1 174 ? 2.939 1.9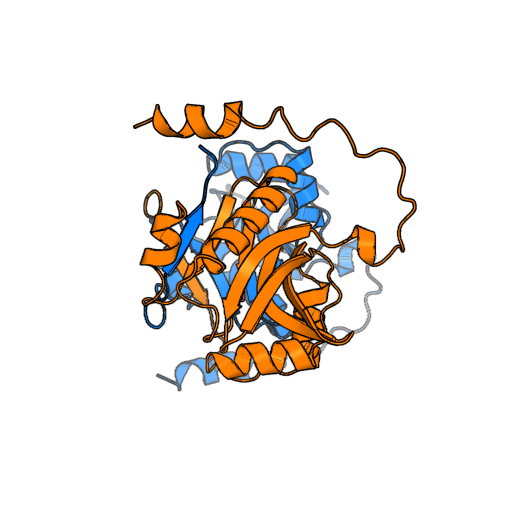06 -14.406 1 96.62 174 VAL A C 1
ATOM 1413 O O . VAL A 1 174 ? 3.029 3.133 -14.328 1 96.62 174 VAL A O 1
ATOM 1416 N N . LYS A 1 175 ? 1.771 1.246 -14.219 1 97.06 175 LYS A N 1
ATOM 1417 C CA . LYS A 1 175 ? 0.521 1.955 -13.961 1 97.06 175 LYS A CA 1
ATOM 1418 C C . LYS A 1 175 ? -0.039 1.598 -12.586 1 97.06 175 LYS A C 1
ATOM 1420 O O . LYS A 1 175 ? -0.1 0.421 -12.227 1 97.06 175 LYS A O 1
ATOM 1425 N N . GLY A 1 176 ? -0.341 2.666 -11.875 1 97.19 176 GLY A N 1
ATOM 1426 C CA . GLY A 1 176 ? -1.188 2.432 -10.719 1 97.19 176 GLY A CA 1
ATOM 1427 C C . GLY A 1 176 ? -2.631 2.139 -11.086 1 97.19 176 GLY A C 1
ATOM 1428 O O . GLY A 1 176 ? -3.215 2.822 -11.922 1 97.19 176 GLY A O 1
ATOM 1429 N N . MET A 1 177 ? -3.172 1.016 -10.477 1 98.44 177 MET A N 1
ATOM 1430 C CA . MET A 1 177 ? -4.535 0.622 -10.812 1 98.44 177 MET A CA 1
ATOM 1431 C C . MET A 1 177 ? -5.379 0.442 -9.555 1 98.44 177 MET A C 1
ATOM 1433 O O . MET A 1 177 ? -4.844 0.179 -8.477 1 98.44 177 MET A O 1
ATOM 1437 N N . PHE A 1 178 ? -6.711 0.642 -9.797 1 98.25 178 PHE A N 1
ATOM 1438 C CA . PHE A 1 178 ? -7.668 0.596 -8.703 1 98.25 178 PHE A CA 1
ATOM 1439 C C . PHE A 1 178 ? -8.766 -0.422 -8.984 1 98.25 178 PHE A C 1
ATOM 1441 O O . PHE A 1 178 ? -9.234 -0.537 -10.117 1 98.25 178 PHE A O 1
ATOM 1448 N N . TRP A 1 179 ? -9.133 -1.094 -7.926 1 97.94 179 TRP A N 1
ATOM 1449 C CA . TRP A 1 179 ? -10.336 -1.919 -7.914 1 97.94 179 TRP A CA 1
ATOM 1450 C C . TRP A 1 179 ? -11.289 -1.47 -6.816 1 97.94 179 TRP A C 1
ATOM 1452 O O . TRP A 1 179 ? -10.883 -1.246 -5.676 1 97.94 179 TRP A O 1
ATOM 1462 N N . TYR A 1 180 ? -12.602 -1.294 -7.152 1 95.19 180 TYR A N 1
ATOM 1463 C CA . TYR A 1 180 ? -13.672 -0.928 -6.238 1 95.19 180 TYR A CA 1
ATOM 1464 C C . TYR A 1 180 ? -14.805 -1.941 -6.297 1 95.19 180 TYR A C 1
ATOM 1466 O O . TYR A 1 180 ? -15.094 -2.502 -7.355 1 95.19 180 TYR A O 1
ATOM 1474 N N . PRO A 1 181 ? -15.383 -2.109 -5.141 1 90.44 181 PRO A N 1
ATOM 1475 C CA . PRO A 1 181 ? -16.547 -2.986 -5.199 1 90.44 181 PRO A CA 1
ATOM 1476 C C . PRO A 1 181 ? -17.719 -2.367 -5.973 1 90.44 181 PRO A C 1
ATOM 1478 O O . PRO A 1 181 ? -17.875 -1.146 -5.973 1 90.44 181 PRO A O 1
ATOM 1481 N N . LEU A 1 182 ? -18.469 -3.172 -6.809 1 76.5 182 LEU A N 1
ATOM 1482 C CA . LEU A 1 182 ? -19.656 -2.688 -7.5 1 76.5 182 LEU A CA 1
ATOM 1483 C C . LEU A 1 182 ? -20.797 -2.436 -6.516 1 76.5 182 LEU A C 1
ATOM 1485 O O . LEU A 1 182 ? -20.875 -3.102 -5.484 1 76.5 182 LEU A O 1
ATOM 1489 N N . MET B 1 1 ? -25.812 -3.203 -18.344 1 18.75 1 MET B N 1
ATOM 1490 C CA . MET B 1 1 ? -24.453 -3.715 -18.125 1 18.75 1 MET B CA 1
ATOM 1491 C C . MET B 1 1 ? -24.266 -4.148 -16.688 1 18.75 1 MET B C 1
ATOM 1493 O O . MET B 1 1 ? -23.203 -4.668 -16.312 1 18.75 1 MET B O 1
ATOM 1497 N N . MET B 1 2 ? -25.328 -3.889 -15.75 1 22.59 2 MET B N 1
ATOM 1498 C CA . MET B 1 2 ? -25.703 -4.219 -14.383 1 22.59 2 MET B CA 1
ATOM 1499 C C . MET B 1 2 ? -26.141 -5.68 -14.273 1 22.59 2 MET B C 1
ATOM 1501 O O . MET B 1 2 ? -26.328 -6.191 -13.164 1 22.59 2 MET B O 1
ATOM 1505 N N . ALA B 1 3 ? -26.641 -6.172 -15.383 1 26.91 3 ALA B N 1
ATOM 1506 C CA . ALA B 1 3 ? -27.469 -7.379 -15.359 1 26.91 3 ALA B CA 1
ATOM 1507 C C . ALA B 1 3 ? -26.609 -8.625 -15.211 1 26.91 3 ALA B C 1
ATOM 1509 O O . ALA B 1 3 ? -27.094 -9.688 -14.812 1 26.91 3 ALA B O 1
ATOM 1510 N N . PHE B 1 4 ? -25.391 -8.516 -15.609 1 22.94 4 PHE B N 1
ATOM 1511 C CA . PHE B 1 4 ? -24.641 -9.758 -15.75 1 22.94 4 PHE B CA 1
ATOM 1512 C C . PHE B 1 4 ? -24.172 -10.266 -14.383 1 22.94 4 PHE B C 1
ATOM 1514 O O . PHE B 1 4 ? -24.047 -11.469 -14.18 1 22.94 4 PHE B O 1
ATOM 1521 N N . TRP B 1 5 ? -23.922 -9.477 -13.328 1 25.86 5 TRP B N 1
ATOM 1522 C CA . TRP B 1 5 ? -23.344 -9.922 -12.062 1 25.86 5 TRP B CA 1
ATOM 1523 C C . TRP B 1 5 ? -24.406 -10.602 -11.195 1 25.86 5 TRP B C 1
ATOM 1525 O O . TRP B 1 5 ? -24.078 -11.242 -10.195 1 25.86 5 TRP B O 1
ATOM 1535 N N . LYS B 1 6 ? -25.703 -10.336 -11.469 1 31.77 6 LYS B N 1
ATOM 1536 C CA . LYS B 1 6 ? -26.75 -10.977 -10.68 1 31.77 6 LYS B CA 1
ATOM 1537 C C . LYS B 1 6 ? -26.75 -12.484 -10.891 1 31.77 6 LYS B C 1
ATOM 1539 O O . LYS B 1 6 ? -27.156 -13.242 -10 1 31.77 6 LYS B O 1
ATOM 1544 N N . ILE B 1 7 ? -26.359 -12.961 -12.023 1 29.02 7 ILE B N 1
ATOM 1545 C CA . ILE B 1 7 ? -26.5 -14.391 -12.297 1 29.02 7 ILE B CA 1
ATOM 1546 C C . ILE B 1 7 ? -25.438 -15.172 -11.523 1 29.02 7 ILE B C 1
ATOM 1548 O O . ILE B 1 7 ? -25.719 -16.25 -11 1 29.02 7 ILE B O 1
ATOM 1552 N N . PHE B 1 8 ? -24.281 -14.602 -11.25 1 29.45 8 PHE B N 1
ATOM 1553 C CA . PHE B 1 8 ? -23.203 -15.383 -10.672 1 29.45 8 PHE B CA 1
ATOM 1554 C C . PHE B 1 8 ? -23.406 -15.578 -9.18 1 29.45 8 PHE B C 1
ATOM 1556 O O . PHE B 1 8 ? -23.094 -16.641 -8.633 1 29.45 8 PHE B O 1
ATOM 1563 N N . PHE B 1 9 ? -24.109 -14.734 -8.398 1 31.69 9 PHE B N 1
ATOM 1564 C CA . PHE B 1 9 ? -24.219 -14.891 -6.953 1 31.69 9 PHE B CA 1
ATOM 1565 C C . PHE B 1 9 ? -25.344 -15.852 -6.594 1 31.69 9 PHE B C 1
ATOM 1567 O O . PHE B 1 9 ? -25.5 -16.234 -5.43 1 31.69 9 PHE B O 1
ATOM 1574 N N . LYS B 1 10 ? -26.328 -15.984 -7.449 1 33.09 10 LYS B N 1
ATOM 1575 C CA . LYS B 1 10 ? -27.453 -16.766 -6.969 1 33.09 10 LYS B CA 1
ATOM 1576 C C . LYS B 1 10 ? -27.078 -18.234 -6.805 1 33.09 10 LYS B C 1
ATOM 1578 O O . LYS B 1 10 ? -27.812 -19 -6.176 1 33.09 10 LYS B O 1
ATOM 1583 N N . HIS B 1 11 ? -26.047 -18.734 -7.52 1 30.19 11 HIS B N 1
ATOM 1584 C CA . HIS B 1 11 ? -25.875 -20.172 -7.41 1 30.19 11 HIS B CA 1
ATOM 1585 C C . HIS B 1 11 ? -25.094 -20.547 -6.152 1 30.19 11 HIS B C 1
ATOM 1587 O O . HIS B 1 11 ? -24.672 -21.703 -5.992 1 30.19 11 HIS B O 1
ATOM 1593 N N . HIS B 1 12 ? -24.734 -19.672 -5.211 1 33.19 12 HIS B N 1
ATOM 1594 C CA . HIS B 1 12 ? -23.859 -20.078 -4.125 1 33.19 12 HIS B CA 1
ATOM 1595 C C . HIS B 1 12 ? -24.609 -20.844 -3.049 1 33.19 12 HIS B C 1
ATOM 1597 O O . HIS B 1 12 ? -24.062 -21.156 -1.988 1 33.19 12 HIS B O 1
ATOM 1603 N N . ASN B 1 13 ? -25.891 -21.25 -3.242 1 30.39 13 ASN B N 1
ATOM 1604 C CA . ASN B 1 13 ? -26.516 -21.953 -2.133 1 30.39 13 ASN B CA 1
ATOM 1605 C C . ASN B 1 13 ? -25.906 -23.344 -1.928 1 30.39 13 ASN B C 1
ATOM 1607 O O . ASN B 1 13 ? -26.359 -24.094 -1.066 1 30.39 13 ASN B O 1
ATOM 1611 N N . ILE B 1 14 ? -25.234 -23.922 -2.896 1 31.58 14 ILE B N 1
ATOM 1612 C CA . ILE B 1 14 ? -25.094 -25.375 -2.783 1 31.58 14 ILE B CA 1
ATOM 1613 C C . ILE B 1 14 ? -24.109 -25.719 -1.669 1 31.58 14 ILE B C 1
ATOM 1615 O O . ILE B 1 14 ? -24.094 -26.828 -1.159 1 31.58 14 ILE B O 1
ATOM 1619 N N . PHE B 1 15 ? -23.141 -24.844 -1.206 1 31.53 15 PHE B N 1
ATOM 1620 C CA . PHE B 1 15 ? -21.984 -25.375 -0.478 1 31.53 15 PHE B CA 1
ATOM 1621 C C . PHE B 1 15 ? -22.297 -25.5 1.008 1 31.53 15 PHE B C 1
ATOM 1623 O O . PHE B 1 15 ? -21.406 -25.75 1.817 1 31.53 15 PHE B O 1
ATOM 1630 N N . SER B 1 16 ? -23.5 -25.312 1.445 1 29.91 16 SER B N 1
ATOM 1631 C CA . SER B 1 16 ? -23.656 -25.312 2.896 1 29.91 16 SER B CA 1
ATOM 1632 C C . SER B 1 16 ? -23.469 -26.719 3.469 1 29.91 16 SER B C 1
ATOM 1634 O O . SER B 1 16 ? -23.406 -26.891 4.688 1 29.91 16 SER B O 1
ATOM 1636 N N . SER B 1 17 ? -23.859 -27.734 2.721 1 29.95 17 SER B N 1
ATOM 1637 C CA . SER B 1 17 ? -24.266 -28.875 3.531 1 29.95 17 SER B CA 1
ATOM 1638 C C . SER B 1 17 ? -23.094 -29.438 4.324 1 29.95 17 SER B C 1
ATOM 1640 O O . SER B 1 17 ? -23.219 -29.688 5.523 1 29.95 17 SER B O 1
ATOM 1642 N N . ASN B 1 18 ? -22.203 -30.234 3.662 1 28.45 18 ASN B N 1
ATOM 1643 C CA . ASN B 1 18 ? -21.609 -31.422 4.254 1 28.45 18 ASN B CA 1
ATOM 1644 C C . ASN B 1 18 ? -20.391 -31.078 5.102 1 28.45 18 ASN B C 1
ATOM 1646 O O . ASN B 1 18 ? -19.25 -31.391 4.727 1 28.45 18 ASN B O 1
ATOM 1650 N N . LEU B 1 19 ? -20.219 -29.875 5.68 1 30.66 19 LEU B N 1
ATOM 1651 C CA . LEU B 1 19 ? -19 -29.562 6.422 1 30.66 19 LEU B CA 1
ATOM 1652 C C . LEU B 1 19 ? -18.938 -30.359 7.715 1 30.66 19 LEU B C 1
ATOM 1654 O O . LEU B 1 19 ? -18.438 -29.875 8.734 1 30.66 19 LEU B O 1
ATOM 1658 N N . ASN B 1 20 ? -19.703 -31.344 7.848 1 28.66 20 ASN B N 1
ATOM 1659 C CA . ASN B 1 20 ? -19.719 -32 9.156 1 28.66 20 ASN B CA 1
ATOM 1660 C C . ASN B 1 20 ? -18.312 -32.438 9.578 1 28.66 20 ASN B C 1
ATOM 1662 O O . ASN B 1 20 ? -17.875 -32.125 10.68 1 28.66 20 ASN B O 1
ATOM 1666 N N . ASN B 1 21 ? -17.891 -33.812 9.484 1 28.84 21 ASN B N 1
ATOM 1667 C CA . ASN B 1 21 ? -17.266 -34.75 10.398 1 28.84 21 ASN B CA 1
ATOM 1668 C C . ASN B 1 21 ? -15.75 -34.656 10.359 1 28.84 21 ASN B C 1
ATOM 1670 O O . ASN B 1 21 ? -15.055 -35.406 11.039 1 28.84 21 ASN B O 1
ATOM 1674 N N . GLN B 1 22 ? -15.023 -34.531 9.141 1 30.28 22 GLN B N 1
ATOM 1675 C CA . GLN B 1 22 ? -13.656 -35.031 9.164 1 30.28 22 GLN B CA 1
ATOM 1676 C C . GLN B 1 22 ? -12.742 -34.125 9.984 1 30.28 22 GLN B C 1
ATOM 1678 O O . GLN B 1 22 ? -12.602 -32.938 9.68 1 30.28 22 GLN B O 1
ATOM 1683 N N . LEU B 1 23 ? -12.414 -34.375 11.227 1 31.72 23 LEU B N 1
ATOM 1684 C CA . LEU B 1 23 ? -11.32 -33.969 12.102 1 31.72 23 LEU B CA 1
ATOM 1685 C C . LEU B 1 23 ? -9.984 -34.031 11.367 1 31.72 23 LEU B C 1
ATOM 1687 O O . LEU B 1 23 ? -9.211 -34.969 11.547 1 31.72 23 LEU B O 1
ATOM 1691 N N . VAL B 1 24 ? -9.914 -33.969 10.023 1 34.5 24 VAL B N 1
ATOM 1692 C CA . VAL B 1 24 ? -8.648 -34.094 9.312 1 34.5 24 VAL B CA 1
ATOM 1693 C C . VAL B 1 24 ? -7.613 -33.125 9.906 1 34.5 24 VAL B C 1
ATOM 1695 O O . VAL B 1 24 ? -7.969 -32.062 10.43 1 34.5 24 VAL B O 1
ATOM 1698 N N . ASN B 1 25 ? -6.262 -33.469 9.781 1 34.84 25 ASN B N 1
ATOM 1699 C CA . ASN B 1 25 ? -4.973 -32.906 10.188 1 34.84 25 ASN B CA 1
ATOM 1700 C C . ASN B 1 25 ? -4.91 -31.406 9.961 1 34.84 25 ASN B C 1
ATOM 1702 O O . ASN B 1 25 ? -5.426 -30.906 8.953 1 34.84 25 ASN B O 1
ATOM 1706 N N . GLN B 1 26 ? -4.605 -30.672 10.961 1 39.38 26 GLN B N 1
ATOM 1707 C CA . GLN B 1 26 ? -4.453 -29.219 11.047 1 39.38 26 GLN B CA 1
ATOM 1708 C C . GLN B 1 26 ? -3.961 -28.641 9.727 1 39.38 26 GLN B C 1
ATOM 1710 O O . GLN B 1 26 ? -4.324 -27.516 9.359 1 39.38 26 GLN B O 1
ATOM 1715 N N . ASP B 1 27 ? -2.969 -29.281 9 1 44.62 27 ASP B N 1
ATOM 1716 C CA . ASP B 1 27 ? -2.414 -28.922 7.699 1 44.62 27 ASP B CA 1
ATOM 1717 C C . ASP B 1 27 ? -3.486 -28.969 6.613 1 44.62 27 ASP B C 1
ATOM 1719 O O . ASP B 1 27 ? -3.453 -28.188 5.664 1 44.62 27 ASP B O 1
ATOM 1723 N N . ALA B 1 28 ? -4.367 -29.984 6.574 1 47.22 28 ALA B N 1
ATOM 1724 C CA . ALA B 1 28 ? -5.461 -30.25 5.641 1 47.22 28 ALA B CA 1
ATOM 1725 C C . ALA B 1 28 ? -6.465 -29.109 5.637 1 47.22 28 ALA B C 1
ATOM 1727 O O . ALA B 1 28 ? -7.074 -28.812 4.605 1 47.22 28 ALA B O 1
ATOM 1728 N N . ALA B 1 29 ? -6.508 -28.438 6.863 1 52.69 29 ALA B N 1
ATOM 1729 C CA . ALA B 1 29 ? -7.605 -27.516 7.145 1 52.69 29 ALA B CA 1
ATOM 1730 C C . ALA B 1 29 ? -7.367 -26.172 6.48 1 52.69 29 ALA B C 1
ATOM 1732 O O . ALA B 1 29 ? -8.289 -25.359 6.348 1 52.69 29 ALA B O 1
ATOM 1733 N N . ASP B 1 30 ? -6.051 -25.984 5.844 1 76.62 30 ASP B N 1
ATOM 1734 C CA . ASP B 1 30 ? -5.789 -24.594 5.527 1 76.62 30 ASP B CA 1
ATOM 1735 C C . ASP B 1 30 ? -5.664 -24.375 4.02 1 76.62 30 ASP B C 1
ATOM 1737 O O . ASP B 1 30 ? -5.09 -23.391 3.57 1 76.62 30 ASP B O 1
ATOM 1741 N N . LYS B 1 31 ? -5.934 -25.547 3.316 1 88.56 31 LYS B N 1
ATOM 1742 C CA . LYS B 1 31 ? -5.859 -25.328 1.874 1 88.56 31 LYS B CA 1
ATOM 1743 C C . LYS B 1 31 ? -7.215 -25.547 1.211 1 88.56 31 LYS B C 1
ATOM 1745 O O . LYS B 1 31 ? -8.023 -26.344 1.697 1 88.56 31 LYS B O 1
ATOM 1750 N N . ILE B 1 32 ? -7.473 -24.922 0.142 1 93.88 32 ILE B N 1
ATOM 1751 C CA . ILE B 1 32 ? -8.68 -25 -0.671 1 93.88 32 ILE B CA 1
ATOM 1752 C C . ILE B 1 32 ? -8.336 -25.531 -2.057 1 93.88 32 ILE B C 1
ATOM 1754 O O . ILE B 1 32 ? -7.355 -25.109 -2.672 1 93.88 32 ILE B O 1
ATOM 1758 N N . LEU B 1 33 ? -9.055 -26.609 -2.504 1 95.88 33 LEU B N 1
ATOM 1759 C CA . LEU B 1 33 ? -8.898 -27.047 -3.889 1 95.88 33 LEU B CA 1
ATOM 1760 C C . LEU B 1 33 ? -9.398 -25.969 -4.852 1 95.88 33 LEU B C 1
ATOM 1762 O O . LEU B 1 33 ? -10.586 -25.656 -4.867 1 95.88 33 LEU B O 1
ATOM 1766 N N . LEU B 1 34 ? -8.523 -25.5 -5.664 1 96.62 34 LEU B N 1
ATOM 1767 C CA . LEU B 1 34 ? -8.883 -24.391 -6.543 1 96.62 34 LEU B CA 1
ATOM 1768 C C . LEU B 1 34 ? -9.281 -24.906 -7.926 1 96.62 34 LEU B C 1
ATOM 1770 O O . LEU B 1 34 ? -10.289 -24.469 -8.484 1 96.62 34 LEU B O 1
ATOM 1774 N N . VAL B 1 35 ? -8.469 -25.75 -8.492 1 96 35 VAL B N 1
ATOM 1775 C CA . VAL B 1 35 ? -8.695 -26.297 -9.828 1 96 35 VAL B CA 1
ATOM 1776 C C . VAL B 1 35 ? -8.344 -27.797 -9.836 1 96 35 VAL B C 1
ATOM 1778 O O . VAL B 1 35 ? -7.297 -28.188 -9.32 1 96 35 VAL B O 1
ATOM 1781 N N . LYS B 1 36 ? -9.195 -28.562 -10.477 1 94.88 36 LYS B N 1
ATOM 1782 C CA . LYS B 1 36 ? -8.93 -29.984 -10.617 1 94.88 36 LYS B CA 1
ATOM 1783 C C . LYS B 1 36 ? -8.383 -30.297 -12.008 1 94.88 36 LYS B C 1
ATOM 1785 O O . LYS B 1 36 ? -8.836 -29.734 -13.008 1 94.88 36 LYS B O 1
ATOM 1790 N N . TYR B 1 37 ? -7.465 -31.203 -12.086 1 92.75 37 TYR B N 1
ATOM 1791 C CA . TYR B 1 37 ? -6.953 -31.828 -13.305 1 92.75 37 TYR B CA 1
ATOM 1792 C C . TYR B 1 37 ? -6.41 -30.781 -14.266 1 92.75 37 TYR B C 1
ATOM 1794 O O . TYR B 1 37 ? -6.762 -30.781 -15.453 1 92.75 37 TYR B O 1
ATOM 1802 N N . LEU B 1 38 ? -5.59 -29.953 -13.742 1 93.25 38 LEU B N 1
ATOM 1803 C CA . LEU B 1 38 ? -4.918 -28.969 -14.578 1 93.25 38 LEU B CA 1
ATOM 1804 C C . LEU B 1 38 ? -3.674 -29.562 -15.227 1 93.25 38 LEU B C 1
ATOM 1806 O O . LEU B 1 38 ? -2.893 -30.25 -14.57 1 93.25 38 LEU B O 1
ATOM 1810 N N . GLU B 1 39 ? -3.662 -29.312 -16.453 1 88.88 39 GLU B N 1
ATOM 1811 C CA . GLU B 1 39 ? -2.477 -29.797 -17.156 1 88.88 39 GLU B CA 1
ATOM 1812 C C . GLU B 1 39 ? -1.327 -28.797 -17.031 1 88.88 39 GLU B C 1
ATOM 1814 O O . GLU B 1 39 ? -1.515 -27.594 -17.25 1 88.88 39 GLU B O 1
ATOM 1819 N N . GLY B 1 40 ? -0.241 -29.25 -16.547 1 80.69 40 GLY B N 1
ATOM 1820 C CA . GLY B 1 40 ? 0.984 -28.469 -16.484 1 80.69 40 GLY B CA 1
ATOM 1821 C C . GLY B 1 40 ? 2.238 -29.328 -16.516 1 80.69 40 GLY B C 1
ATOM 1822 O O . GLY B 1 40 ? 2.328 -30.344 -15.82 1 80.69 40 GLY B O 1
ATOM 1823 N N . ARG B 1 41 ? 3.238 -28.906 -17.344 1 78.94 41 ARG B N 1
ATOM 1824 C CA . ARG B 1 41 ? 4.52 -29.594 -17.453 1 78.94 41 ARG B CA 1
ATOM 1825 C C . ARG B 1 41 ? 4.316 -31.062 -17.797 1 78.94 41 ARG B C 1
ATOM 1827 O O . ARG B 1 41 ? 4.938 -31.938 -17.203 1 78.94 41 ARG B O 1
ATOM 1834 N N . GLY B 1 42 ? 3.311 -31.328 -18.609 1 81.62 42 GLY B N 1
ATOM 1835 C CA . GLY B 1 42 ? 3.096 -32.719 -19.031 1 81.62 42 GLY B CA 1
ATOM 1836 C C . GLY B 1 42 ? 2.428 -33.562 -17.969 1 81.62 42 GLY B C 1
ATOM 1837 O O . GLY B 1 42 ? 2.418 -34.781 -18.062 1 81.62 42 GLY B O 1
ATOM 1838 N N . THR B 1 43 ? 2.09 -32.906 -16.906 1 84.31 43 THR B N 1
ATOM 1839 C CA . THR B 1 43 ? 1.398 -33.625 -15.844 1 84.31 43 THR B CA 1
ATOM 1840 C C . THR B 1 43 ? 0.029 -33 -15.57 1 84.31 43 THR B C 1
ATOM 1842 O O . THR B 1 43 ? -0.234 -31.875 -15.953 1 84.31 43 THR B O 1
ATOM 1845 N N . ILE B 1 44 ? -0.875 -33.844 -15.109 1 92.62 44 ILE B N 1
ATOM 1846 C CA . ILE B 1 44 ? -2.186 -33.406 -14.664 1 92.62 44 ILE B CA 1
ATOM 1847 C C . ILE B 1 44 ? -2.221 -33.344 -13.141 1 92.62 44 ILE B C 1
ATOM 1849 O O . ILE B 1 44 ? -1.936 -34.344 -12.469 1 92.62 44 ILE B O 1
ATOM 1853 N N . VAL B 1 45 ? -2.508 -32.188 -12.688 1 95 45 VAL B N 1
ATOM 1854 C CA . VAL B 1 45 ? -2.422 -32.062 -11.234 1 95 45 VAL B CA 1
ATOM 1855 C C . VAL B 1 45 ? -3.646 -31.297 -10.719 1 95 45 VAL B C 1
ATOM 1857 O O . VAL B 1 45 ? -4.324 -30.609 -11.477 1 95 45 VAL B O 1
ATOM 1860 N N . ASN B 1 46 ? -3.924 -31.547 -9.406 1 96.38 46 ASN B N 1
ATOM 1861 C CA . ASN B 1 46 ? -4.844 -30.688 -8.664 1 96.38 46 ASN B CA 1
ATOM 1862 C C . ASN B 1 46 ? -4.117 -29.516 -8.023 1 96.38 46 ASN B C 1
ATOM 1864 O O . ASN B 1 46 ? -3.09 -29.688 -7.367 1 96.38 46 ASN B O 1
ATOM 1868 N N . VAL B 1 47 ? -4.699 -28.312 -8.258 1 97.31 47 VAL B N 1
ATOM 1869 C CA . VAL B 1 47 ? -4.062 -27.125 -7.719 1 97.31 47 VAL B CA 1
ATOM 1870 C C . VAL B 1 47 ? -4.805 -26.656 -6.469 1 97.31 47 VAL B C 1
ATOM 1872 O O . VAL B 1 47 ? -6.035 -26.547 -6.473 1 97.31 47 VAL B O 1
ATOM 1875 N N . TYR B 1 48 ? -4.012 -26.328 -5.422 1 97.5 48 TYR B N 1
ATOM 1876 C CA . TYR B 1 48 ? -4.562 -25.906 -4.141 1 97.5 48 TYR B CA 1
ATOM 1877 C C . TYR B 1 48 ? -4.168 -24.469 -3.834 1 97.5 48 TYR B C 1
ATOM 1879 O O . TYR B 1 48 ? -3.164 -23.969 -4.352 1 97.5 48 TYR B O 1
ATOM 1887 N N . LEU B 1 49 ? -5.004 -23.797 -3.061 1 98.19 49 LEU B N 1
ATOM 1888 C CA . LEU B 1 49 ? -4.773 -22.438 -2.572 1 98.19 49 LEU B CA 1
ATOM 1889 C C . LEU B 1 49 ? -4.648 -22.422 -1.053 1 98.19 49 LEU B C 1
ATOM 1891 O O . LEU B 1 49 ? -5.418 -23.078 -0.355 1 98.19 49 LEU B O 1
ATOM 1895 N N . SER B 1 50 ? -3.711 -21.75 -0.583 1 97.25 50 SER B N 1
ATOM 1896 C CA . SER B 1 50 ? -3.566 -21.516 0.851 1 97.25 50 SER B CA 1
ATOM 1897 C C . SER B 1 50 ? -3.318 -20.047 1.152 1 97.25 50 SER B C 1
ATOM 1899 O O . SER B 1 50 ? -2.576 -19.375 0.432 1 97.25 50 SER B O 1
ATOM 1901 N N . PHE B 1 51 ? -3.924 -19.516 2.25 1 96.12 51 PHE B N 1
ATOM 1902 C CA . PHE B 1 51 ? -3.697 -18.156 2.703 1 96.12 51 PHE B CA 1
ATOM 1903 C C . PHE B 1 51 ? -2.709 -18.125 3.861 1 96.12 51 PHE B C 1
ATOM 1905 O O . PHE B 1 51 ? -2.457 -17.062 4.441 1 96.12 51 PHE B O 1
ATOM 1912 N N . ASN B 1 52 ? -2.156 -19.234 4.066 1 88.25 52 ASN B N 1
ATOM 1913 C CA . ASN B 1 52 ? -1.174 -19.281 5.145 1 88.25 52 ASN B CA 1
ATOM 1914 C C . ASN B 1 52 ? 0.068 -18.469 4.812 1 88.25 52 ASN B C 1
ATOM 1916 O O . ASN B 1 52 ? 0.522 -18.453 3.668 1 88.25 52 ASN B O 1
ATOM 1920 N N . SER B 1 53 ? 0.575 -17.859 5.883 1 84.44 53 SER B N 1
ATOM 1921 C CA . SER B 1 53 ? 1.715 -16.969 5.668 1 84.44 53 SER B CA 1
ATOM 1922 C C . SER B 1 53 ? 3.029 -17.734 5.707 1 84.44 53 SER B C 1
ATOM 1924 O O . SER B 1 53 ? 4.098 -17.172 5.5 1 84.44 53 SER B O 1
ATOM 1926 N N . TYR B 1 54 ? 2.932 -18.984 5.898 1 88.81 54 TYR B N 1
ATOM 1927 C CA . TYR B 1 54 ? 4.164 -19.766 5.891 1 88.81 54 TYR B CA 1
ATOM 1928 C C . TYR B 1 54 ? 4.484 -20.25 4.484 1 88.81 54 TYR B C 1
ATOM 1930 O O . TYR B 1 54 ? 3.777 -21.109 3.949 1 88.81 54 TYR B O 1
ATOM 1938 N N . VAL B 1 55 ? 5.328 -19.641 3.854 1 93.88 55 VAL B N 1
ATOM 1939 C CA . VAL B 1 55 ? 5.801 -20 2.52 1 93.88 55 VAL B CA 1
ATOM 1940 C C . VAL B 1 55 ? 7.289 -20.328 2.566 1 93.88 55 VAL B C 1
ATOM 1942 O O . VAL B 1 55 ? 8.062 -19.641 3.229 1 93.88 55 VAL B O 1
ATOM 1945 N N . ASN B 1 56 ? 7.629 -21.469 1.983 1 96.12 56 ASN B N 1
ATOM 1946 C CA . ASN B 1 56 ? 9.047 -21.766 1.836 1 96.12 56 ASN B CA 1
ATOM 1947 C C . ASN B 1 56 ? 9.75 -20.734 0.953 1 96.12 56 ASN B C 1
ATOM 1949 O O . ASN B 1 56 ? 9.461 -20.641 -0.24 1 96.12 56 ASN B O 1
ATOM 1953 N N . LEU B 1 57 ? 10.742 -20.078 1.501 1 97.75 57 LEU B N 1
ATOM 1954 C CA . LEU B 1 57 ? 11.359 -18.938 0.829 1 97.75 57 LEU B CA 1
ATOM 1955 C C . LEU B 1 57 ? 12.172 -19.406 -0.378 1 97.75 57 LEU B C 1
ATOM 1957 O O . LEU B 1 57 ? 12.25 -18.688 -1.385 1 97.75 57 LEU B O 1
ATOM 1961 N N . HIS B 1 58 ? 12.805 -20.516 -0.297 1 97.5 58 HIS B N 1
ATOM 1962 C CA . HIS B 1 58 ? 13.57 -21.031 -1.429 1 97.5 58 HIS B CA 1
ATOM 1963 C C . HIS B 1 58 ? 12.656 -21.391 -2.592 1 97.5 58 HIS B C 1
ATOM 1965 O O . HIS B 1 58 ? 12.992 -21.156 -3.752 1 97.5 58 HIS B O 1
ATOM 1971 N N . ASP B 1 59 ? 11.531 -22 -2.271 1 97.88 59 ASP B N 1
ATOM 1972 C CA . ASP B 1 59 ? 10.547 -22.312 -3.311 1 97.88 59 ASP B CA 1
ATOM 1973 C C . ASP B 1 59 ? 10.031 -21.031 -3.971 1 97.88 59 ASP B C 1
ATOM 1975 O O . ASP B 1 59 ? 9.844 -20.984 -5.188 1 97.88 59 ASP B O 1
ATOM 1979 N N . LEU B 1 60 ? 9.82 -20.016 -3.188 1 98.44 60 LEU B N 1
ATOM 1980 C CA . LEU B 1 60 ? 9.367 -18.734 -3.729 1 98.44 60 LEU B CA 1
ATOM 1981 C C . LEU B 1 60 ? 10.43 -18.109 -4.629 1 98.44 60 LEU B C 1
ATOM 1983 O O . LEU B 1 60 ? 10.109 -17.594 -5.699 1 98.44 60 LEU B O 1
ATOM 1987 N N . GLU B 1 61 ? 11.633 -18.234 -4.188 1 98.5 61 GLU B N 1
ATOM 1988 C CA . GLU B 1 61 ? 12.719 -17.719 -5.008 1 98.5 61 GLU B CA 1
ATOM 1989 C C . GLU B 1 61 ? 12.773 -18.422 -6.359 1 98.5 61 GLU B C 1
ATOM 1991 O O . GLU B 1 61 ? 12.922 -17.781 -7.398 1 98.5 61 GLU B O 1
ATOM 1996 N N . LYS B 1 62 ? 12.68 -19.688 -6.348 1 98.19 62 LYS B N 1
ATOM 1997 C CA . LYS B 1 62 ? 12.68 -20.469 -7.586 1 98.19 62 LYS B CA 1
ATOM 1998 C C . LYS B 1 62 ? 11.523 -20.078 -8.492 1 98.19 62 LYS B C 1
ATOM 2000 O O . LYS B 1 62 ? 11.68 -19.969 -9.703 1 98.19 62 LYS B O 1
ATOM 2005 N N . LEU B 1 63 ? 10.367 -19.875 -7.902 1 98.62 63 LEU B N 1
ATOM 2006 C CA . LEU B 1 63 ? 9.203 -19.438 -8.656 1 98.62 63 LEU B CA 1
ATOM 2007 C C . LEU B 1 63 ? 9.461 -18.078 -9.305 1 98.62 63 LEU B C 1
ATOM 2009 O O . LEU B 1 63 ? 9.203 -17.906 -10.5 1 98.62 63 LEU B O 1
ATOM 2013 N N . CYS B 1 64 ? 9.992 -17.141 -8.531 1 98.5 64 CYS B N 1
ATOM 2014 C CA . CYS B 1 64 ? 10.281 -15.82 -9.062 1 98.5 64 CYS B CA 1
ATOM 2015 C C . CYS B 1 64 ? 11.352 -15.883 -10.141 1 98.5 64 CYS B C 1
ATOM 2017 O O . CYS B 1 64 ? 11.25 -15.195 -11.164 1 98.5 64 CYS B O 1
ATOM 2019 N N . ASP B 1 65 ? 12.336 -16.766 -9.992 1 98.31 65 ASP B N 1
ATOM 2020 C CA . ASP B 1 65 ? 13.359 -17 -11.008 1 98.31 65 ASP B CA 1
ATOM 2021 C C . ASP B 1 65 ? 12.734 -17.453 -12.328 1 98.31 65 ASP B C 1
ATOM 2023 O O . ASP B 1 65 ? 13.172 -17.047 -13.406 1 98.31 65 ASP B O 1
ATOM 2027 N N . SER B 1 66 ? 11.797 -18.281 -12.211 1 97.81 66 SER B N 1
ATOM 2028 C CA . SER B 1 66 ? 11.203 -18.922 -13.391 1 97.81 66 SER B CA 1
ATOM 2029 C C . SER B 1 66 ? 10.555 -17.891 -14.305 1 97.81 66 SER B C 1
ATOM 2031 O O . SER B 1 66 ? 10.359 -18.141 -15.492 1 97.81 66 SER B O 1
ATOM 2033 N N . VAL B 1 67 ? 10.172 -16.688 -13.773 1 97.5 67 VAL B N 1
ATOM 2034 C CA . VAL B 1 67 ? 9.547 -15.664 -14.594 1 97.5 67 VAL B CA 1
ATOM 2035 C C . VAL B 1 67 ? 10.555 -14.555 -14.883 1 97.5 67 VAL B C 1
ATOM 2037 O O . VAL B 1 67 ? 10.195 -13.508 -15.422 1 97.5 67 VAL B O 1
ATOM 2040 N N . GLY B 1 68 ? 11.789 -14.719 -14.406 1 96.88 68 GLY B N 1
ATOM 2041 C CA . GLY B 1 68 ? 12.867 -13.812 -14.766 1 96.88 68 GLY B CA 1
ATOM 2042 C C . GLY B 1 68 ? 13.016 -12.648 -13.812 1 96.88 68 GLY B C 1
ATOM 2043 O O . GLY B 1 68 ? 13.633 -11.633 -14.148 1 96.88 68 GLY B O 1
ATOM 2044 N N . TRP B 1 69 ? 12.5 -12.734 -12.656 1 96.88 69 TRP B N 1
ATOM 2045 C CA . TRP B 1 69 ? 12.617 -11.641 -11.695 1 96.88 69 TRP B CA 1
ATOM 2046 C C . TRP B 1 69 ? 14.016 -11.609 -11.086 1 96.88 69 TRP B C 1
ATOM 2048 O O . TRP B 1 69 ? 14.648 -12.656 -10.906 1 96.88 69 TRP B O 1
ATOM 2058 N N . VAL B 1 70 ? 14.422 -10.414 -10.781 1 94.94 70 VAL B N 1
ATOM 2059 C CA . VAL B 1 70 ? 15.695 -10.242 -10.086 1 94.94 70 VAL B CA 1
ATOM 2060 C C . VAL B 1 70 ? 15.57 -10.766 -8.656 1 94.94 70 VAL B C 1
ATOM 2062 O O . VAL B 1 70 ? 14.562 -10.531 -7.984 1 94.94 70 VAL B O 1
ATOM 2065 N N . ARG B 1 71 ? 16.547 -11.461 -8.211 1 96.81 71 ARG B N 1
ATOM 2066 C CA . ARG B 1 71 ? 16.531 -12.016 -6.867 1 96.81 71 ARG B CA 1
ATOM 2067 C C . ARG B 1 71 ? 16.609 -10.922 -5.812 1 96.81 71 ARG B C 1
ATOM 2069 O O . ARG B 1 71 ? 17.359 -9.953 -5.965 1 96.81 71 ARG B O 1
ATOM 2076 N N . ARG B 1 72 ? 15.82 -11.07 -4.871 1 96.62 72 ARG B N 1
ATOM 2077 C CA . ARG B 1 72 ? 15.82 -10.203 -3.701 1 96.62 72 ARG B CA 1
ATOM 2078 C C . ARG B 1 72 ? 16.391 -10.922 -2.482 1 96.62 72 ARG B C 1
ATOM 2080 O O . ARG B 1 72 ? 16.281 -12.141 -2.367 1 96.62 72 ARG B O 1
ATOM 2087 N N . PRO B 1 73 ? 17.016 -10.195 -1.522 1 97.25 73 PRO B N 1
ATOM 2088 C CA . PRO B 1 73 ? 17.531 -10.859 -0.319 1 97.25 73 PRO B CA 1
ATOM 2089 C C . PRO B 1 73 ? 16.438 -11.609 0.442 1 97.25 73 PRO B C 1
ATOM 2091 O O . PRO B 1 73 ? 15.398 -11.031 0.773 1 97.25 73 PRO B O 1
ATOM 2094 N N . LEU B 1 74 ? 16.688 -12.883 0.82 1 97.62 74 LEU B N 1
ATOM 2095 C CA . LEU B 1 74 ? 15.68 -13.758 1.404 1 97.62 74 LEU B CA 1
ATOM 2096 C C . LEU B 1 74 ? 15.203 -13.219 2.748 1 97.62 74 LEU B C 1
ATOM 2098 O O . LEU B 1 74 ? 14.023 -13.328 3.082 1 97.62 74 LEU B O 1
ATOM 2102 N N . LYS B 1 75 ? 16.141 -12.664 3.463 1 97.75 75 LYS B N 1
ATOM 2103 C CA . LYS B 1 75 ? 15.75 -12.109 4.758 1 97.75 75 LYS B CA 1
ATOM 2104 C C . LYS B 1 75 ? 14.719 -10.992 4.59 1 97.75 75 LYS B C 1
ATOM 2106 O O . LYS B 1 75 ? 13.766 -10.906 5.367 1 97.75 75 LYS B O 1
ATOM 2111 N N . LYS B 1 76 ? 14.906 -10.133 3.643 1 98.19 76 LYS B N 1
ATOM 2112 C CA . LYS B 1 76 ? 13.977 -9.047 3.369 1 98.19 76 LYS B CA 1
ATOM 2113 C C . LYS B 1 76 ? 12.641 -9.578 2.863 1 98.19 76 LYS B C 1
ATOM 2115 O O . LYS B 1 76 ? 11.578 -9.055 3.213 1 98.19 76 LYS B O 1
ATOM 2120 N N . VAL B 1 77 ? 12.734 -10.617 2.033 1 98.25 77 VAL B N 1
ATOM 2121 C CA . VAL B 1 77 ? 11.508 -11.242 1.537 1 98.25 77 VAL B CA 1
ATOM 2122 C C . VAL B 1 77 ? 10.703 -11.797 2.709 1 98.25 77 VAL B C 1
ATOM 2124 O O . VAL B 1 77 ? 9.484 -11.617 2.771 1 98.25 77 VAL B O 1
ATOM 2127 N N . LYS B 1 78 ? 11.352 -12.43 3.584 1 98.19 78 LYS B N 1
ATOM 2128 C CA . LYS B 1 78 ? 10.68 -12.984 4.754 1 98.19 78 LYS B CA 1
ATOM 2129 C C . LYS B 1 78 ? 9.977 -11.891 5.555 1 98.19 78 LYS B C 1
ATOM 2131 O O . LYS B 1 78 ? 8.828 -12.055 5.973 1 98.19 78 LYS B O 1
ATOM 2136 N N . ILE B 1 79 ? 10.648 -10.789 5.781 1 98.25 79 ILE B N 1
ATOM 2137 C CA . ILE B 1 79 ? 10.07 -9.672 6.52 1 98.25 79 ILE B CA 1
ATOM 2138 C C . ILE B 1 79 ? 8.828 -9.156 5.793 1 98.25 79 ILE B C 1
ATOM 2140 O O . ILE B 1 79 ? 7.797 -8.906 6.422 1 98.25 79 ILE B O 1
ATOM 2144 N N . ALA B 1 80 ? 8.984 -8.992 4.465 1 98.5 80 ALA B N 1
ATOM 2145 C CA . ALA B 1 80 ? 7.855 -8.5 3.676 1 98.5 80 ALA B CA 1
ATOM 2146 C C . ALA B 1 80 ? 6.648 -9.43 3.803 1 98.5 80 ALA B C 1
ATOM 2148 O O . ALA B 1 80 ? 5.52 -8.969 3.988 1 98.5 80 ALA B O 1
ATOM 2149 N N . ILE B 1 81 ? 6.891 -10.734 3.734 1 98.44 81 ILE B N 1
ATOM 2150 C CA . ILE B 1 81 ? 5.816 -11.719 3.82 1 98.44 81 ILE B CA 1
ATOM 2151 C C . ILE B 1 81 ? 5.199 -11.688 5.215 1 98.44 81 ILE B C 1
ATOM 2153 O O . ILE B 1 81 ? 3.973 -11.664 5.359 1 98.44 81 ILE B O 1
ATOM 2157 N N . ASP B 1 82 ? 5.984 -11.586 6.238 1 97.94 82 ASP B N 1
ATOM 2158 C CA . ASP B 1 82 ? 5.531 -11.586 7.625 1 97.94 82 ASP B CA 1
ATOM 2159 C C . ASP B 1 82 ? 4.691 -10.344 7.926 1 97.94 82 ASP B C 1
ATOM 2161 O O . ASP B 1 82 ? 3.885 -10.344 8.859 1 97.94 82 ASP B O 1
ATOM 2165 N N . ASN B 1 83 ? 4.914 -9.336 7.16 1 97.94 83 ASN B N 1
ATOM 2166 C CA . ASN B 1 83 ? 4.211 -8.086 7.426 1 97.94 83 ASN B CA 1
ATOM 2167 C C . ASN B 1 83 ? 3.18 -7.777 6.348 1 97.94 83 ASN B C 1
ATOM 2169 O O . ASN B 1 83 ? 2.748 -6.633 6.199 1 97.94 83 ASN B O 1
ATOM 2173 N N . SER B 1 84 ? 2.863 -8.797 5.613 1 98.44 84 SER B N 1
ATOM 2174 C CA . SER B 1 84 ? 1.747 -8.695 4.68 1 98.44 84 SER B CA 1
ATOM 2175 C C . SER B 1 84 ? 0.418 -8.977 5.375 1 98.44 84 SER B C 1
ATOM 2177 O O . SER B 1 84 ? 0.366 -9.742 6.34 1 98.44 84 SER B O 1
ATOM 2179 N N . PHE B 1 85 ? -0.595 -8.297 4.883 1 98.5 85 PHE B N 1
ATOM 2180 C CA . PHE B 1 85 ? -1.945 -8.43 5.414 1 98.5 85 PHE B CA 1
ATOM 2181 C C . PHE B 1 85 ? -2.58 -9.734 4.949 1 98.5 85 PHE B C 1
ATOM 2183 O O . PHE B 1 85 ? -3.227 -10.43 5.734 1 98.5 85 PHE B O 1
ATOM 2190 N N . VAL B 1 86 ? -2.383 -10.07 3.693 1 98.12 86 VAL B N 1
ATOM 2191 C CA . VAL B 1 86 ? -2.82 -11.32 3.082 1 98.12 86 VAL B CA 1
ATOM 2192 C C . VAL B 1 86 ? -1.696 -11.898 2.227 1 98.12 86 VAL B C 1
ATOM 2194 O O . VAL B 1 86 ? -0.993 -11.156 1.533 1 98.12 86 VAL B O 1
ATOM 2197 N N . THR B 1 87 ? -1.535 -13.164 2.375 1 98.31 87 THR B N 1
ATOM 2198 C CA . THR B 1 87 ? -0.706 -13.93 1.45 1 98.31 87 THR B CA 1
ATOM 2199 C C . THR B 1 87 ? -1.492 -15.094 0.858 1 98.31 87 THR B C 1
ATOM 2201 O O . THR B 1 87 ? -2.307 -15.719 1.546 1 98.31 87 THR B O 1
ATOM 2204 N N . ALA B 1 88 ? -1.254 -15.367 -0.393 1 98.31 88 ALA B N 1
ATOM 2205 C CA . ALA B 1 88 ? -1.906 -16.484 -1.077 1 98.31 88 ALA B CA 1
ATOM 2206 C C . ALA B 1 88 ? -0.905 -17.266 -1.911 1 98.31 88 ALA B C 1
ATOM 2208 O O . ALA B 1 88 ? -0.177 -16.703 -2.727 1 98.31 88 ALA B O 1
ATOM 2209 N N . SER B 1 89 ? -0.917 -18.547 -1.677 1 98.38 89 SER B N 1
ATOM 2210 C CA . SER B 1 89 ? -0.037 -19.453 -2.416 1 98.38 89 SER B CA 1
ATOM 2211 C C . SER B 1 89 ? -0.837 -20.5 -3.193 1 98.38 89 SER B C 1
ATOM 2213 O O . SER B 1 89 ? -1.83 -21.031 -2.691 1 98.38 89 SER B O 1
ATOM 2215 N N . LEU B 1 90 ? -0.423 -20.734 -4.41 1 98.19 90 LEU B N 1
ATOM 2216 C CA . LEU B 1 90 ? -0.911 -21.859 -5.211 1 98.19 90 LEU B CA 1
ATOM 2217 C C . LEU B 1 90 ? 0.132 -22.969 -5.285 1 98.19 90 LEU B C 1
ATOM 2219 O O . LEU B 1 90 ? 1.313 -22.703 -5.516 1 98.19 90 LEU B O 1
ATOM 2223 N N . PHE B 1 91 ? -0.36 -24.203 -5.094 1 97.19 91 PHE B N 1
ATOM 2224 C CA . PHE B 1 91 ? 0.586 -25.312 -5.148 1 97.19 91 PHE B CA 1
ATOM 2225 C C . PHE B 1 91 ? -0.114 -26.594 -5.551 1 97.19 91 PHE B C 1
ATOM 2227 O O . PHE B 1 91 ? -1.345 -26.672 -5.539 1 97.19 91 PHE B O 1
ATOM 2234 N N . TYR B 1 92 ? 0.607 -27.484 -6.039 1 96.06 92 TYR B N 1
ATOM 2235 C CA . TYR B 1 92 ? 0.152 -28.875 -6.172 1 96.06 92 TYR B CA 1
ATOM 2236 C C . TYR B 1 92 ? 1.057 -29.828 -5.398 1 96.06 92 TYR B C 1
ATOM 2238 O O . TYR B 1 92 ? 2.152 -29.438 -4.98 1 96.06 92 TYR B O 1
ATOM 2246 N N . GLU B 1 93 ? 0.531 -30.953 -5.102 1 94.19 93 GLU B N 1
ATOM 2247 C CA . GLU B 1 93 ? 1.28 -31.953 -4.352 1 94.19 93 GLU B CA 1
ATOM 2248 C C . GLU B 1 93 ? 1.513 -33.219 -5.188 1 94.19 93 GLU B C 1
ATOM 2250 O O . GLU B 1 93 ? 0.61 -33.656 -5.891 1 94.19 93 GLU B O 1
ATOM 2255 N N . GLN B 1 94 ? 2.734 -33.688 -5.141 1 91.5 94 GLN B N 1
ATOM 2256 C CA . GLN B 1 94 ? 3.131 -34.906 -5.785 1 91.5 94 GLN B CA 1
ATOM 2257 C C . GLN B 1 94 ? 4.188 -35.656 -4.957 1 91.5 94 GLN B C 1
ATOM 2259 O O . GLN B 1 94 ? 5.203 -35.062 -4.582 1 91.5 94 GLN B O 1
ATOM 2264 N N . ASN B 1 95 ? 3.977 -36.938 -4.676 1 91.06 95 ASN B N 1
ATOM 2265 C CA . ASN B 1 95 ? 4.906 -37.781 -3.914 1 91.06 95 ASN B CA 1
ATOM 2266 C C . ASN B 1 95 ? 5.254 -37.125 -2.572 1 91.06 95 ASN B C 1
ATOM 2268 O O . ASN B 1 95 ? 6.426 -37.062 -2.207 1 91.06 95 ASN B O 1
ATOM 2272 N N . LYS B 1 96 ? 4.32 -36.5 -1.931 1 89.88 96 LYS B N 1
ATOM 2273 C CA . LYS B 1 96 ? 4.418 -35.938 -0.596 1 89.88 96 LYS B CA 1
ATOM 2274 C C . LYS B 1 96 ? 5.234 -34.625 -0.62 1 89.88 96 LYS B C 1
ATOM 2276 O O . LYS B 1 96 ? 5.742 -34.188 0.415 1 89.88 96 LYS B O 1
ATOM 2281 N N . LYS B 1 97 ? 5.438 -34.188 -1.818 1 93.31 97 LYS B N 1
ATOM 2282 C CA . LYS B 1 97 ? 6.125 -32.906 -1.96 1 93.31 97 LYS B CA 1
ATOM 2283 C C . LYS B 1 97 ? 5.176 -31.844 -2.471 1 93.31 97 LYS B C 1
ATOM 2285 O O . LYS B 1 97 ? 4.309 -32.125 -3.305 1 93.31 97 LYS B O 1
ATOM 2290 N N . LYS B 1 98 ? 5.391 -30.672 -1.961 1 94.31 98 LYS B N 1
ATOM 2291 C CA . LYS B 1 98 ? 4.609 -29.5 -2.373 1 94.31 98 LYS B CA 1
ATOM 2292 C C . LYS B 1 98 ? 5.371 -28.656 -3.387 1 94.31 98 LYS B C 1
ATOM 2294 O O . LYS B 1 98 ? 6.559 -28.375 -3.199 1 94.31 98 LYS B O 1
ATOM 2299 N N . PHE B 1 99 ? 4.738 -28.328 -4.48 1 95.62 99 PHE B N 1
ATOM 2300 C CA . PHE B 1 99 ? 5.336 -27.5 -5.512 1 95.62 99 PHE B CA 1
ATOM 2301 C C . PHE B 1 99 ? 4.598 -26.172 -5.633 1 95.62 99 PHE B C 1
ATOM 2303 O O . PHE B 1 99 ? 3.428 -26.141 -6.02 1 95.62 99 PHE B O 1
ATOM 2310 N N . LEU B 1 100 ? 5.312 -25.109 -5.297 1 97.88 100 LEU B N 1
ATOM 2311 C CA . LEU B 1 100 ? 4.742 -23.766 -5.379 1 97.88 100 LEU B CA 1
ATOM 2312 C C . LEU B 1 100 ? 4.68 -23.297 -6.828 1 97.88 100 LEU B C 1
ATOM 2314 O O . LEU B 1 100 ? 5.699 -23.25 -7.52 1 97.88 100 LEU B O 1
ATOM 2318 N N . ILE B 1 101 ? 3.439 -22.859 -7.32 1 97.88 101 ILE B N 1
ATOM 2319 C CA . ILE B 1 101 ? 3.342 -22.5 -8.727 1 97.88 101 ILE B CA 1
ATOM 2320 C C . ILE B 1 101 ? 2.691 -21.109 -8.859 1 97.88 101 ILE B C 1
ATOM 2322 O O . ILE B 1 101 ? 2.572 -20.578 -9.969 1 97.88 101 ILE B O 1
ATOM 2326 N N . GLY B 1 102 ? 2.273 -20.484 -7.762 1 98.69 102 GLY B N 1
ATOM 2327 C CA . GLY B 1 102 ? 1.708 -19.141 -7.754 1 98.69 102 GLY B CA 1
ATOM 2328 C C . GLY B 1 102 ? 1.791 -18.469 -6.398 1 98.69 102 GLY B C 1
ATOM 2329 O O . GLY B 1 102 ? 1.861 -19.141 -5.367 1 98.69 102 GLY B O 1
ATOM 2330 N N . PHE B 1 103 ? 1.751 -17.203 -6.453 1 98.81 103 PHE B N 1
ATOM 2331 C CA . PHE B 1 103 ? 1.885 -16.438 -5.223 1 98.81 103 PHE B CA 1
ATOM 2332 C C . PHE B 1 103 ? 1.368 -15.008 -5.41 1 98.81 103 PHE B C 1
ATOM 2334 O O . PHE B 1 103 ? 1.447 -14.453 -6.512 1 98.81 103 PHE B O 1
ATOM 2341 N N . ALA B 1 104 ? 0.85 -14.43 -4.383 1 98.75 104 ALA B N 1
ATOM 2342 C CA . ALA B 1 104 ? 0.494 -13.016 -4.281 1 98.75 104 ALA B CA 1
ATOM 2343 C C . ALA B 1 104 ? 0.384 -12.578 -2.824 1 98.75 104 ALA B C 1
ATOM 2345 O O . ALA B 1 104 ? 0.178 -13.414 -1.937 1 98.75 104 ALA B O 1
ATOM 2346 N N . ARG B 1 105 ? 0.532 -11.359 -2.604 1 98.69 105 ARG B N 1
ATOM 2347 C CA . ARG B 1 105 ? 0.353 -10.828 -1.257 1 98.69 105 ARG B CA 1
ATOM 2348 C C . ARG B 1 105 ? -0.198 -9.406 -1.299 1 98.69 105 ARG B C 1
ATOM 2350 O O . ARG B 1 105 ? -0.213 -8.773 -2.355 1 98.69 105 ARG B O 1
ATOM 2357 N N . ALA B 1 106 ? -0.689 -8.93 -0.129 1 98.81 106 ALA B N 1
ATOM 2358 C CA . ALA B 1 106 ? -1.208 -7.566 -0.046 1 98.81 106 ALA B CA 1
ATOM 2359 C C . ALA B 1 106 ? -0.828 -6.918 1.28 1 98.81 106 ALA B C 1
ATOM 2361 O O . ALA B 1 106 ? -0.819 -7.574 2.322 1 98.81 106 ALA B O 1
ATOM 2362 N N . THR B 1 107 ? -0.451 -5.672 1.234 1 98.75 107 THR B N 1
ATOM 2363 C CA . THR B 1 107 ? -0.393 -4.828 2.424 1 98.75 107 THR B CA 1
ATOM 2364 C C . THR B 1 107 ? -1.684 -4.031 2.584 1 98.75 107 THR B C 1
ATOM 2366 O O . THR B 1 107 ? -2.4 -3.795 1.608 1 98.75 107 THR B O 1
ATOM 2369 N N . SER B 1 108 ? -1.981 -3.646 3.844 1 98.81 108 SER B N 1
ATOM 2370 C CA . SER B 1 108 ? -3.25 -2.973 4.109 1 98.81 108 SER B CA 1
ATOM 2371 C C . SER B 1 108 ? -3.195 -2.189 5.414 1 98.81 108 SER B C 1
ATOM 2373 O O . SER B 1 108 ? -2.361 -2.469 6.281 1 98.81 108 SER B O 1
ATOM 2375 N N . ASP B 1 109 ? -4.027 -1.223 5.441 1 98.75 109 ASP B N 1
ATOM 2376 C CA . ASP B 1 109 ? -4.262 -0.545 6.711 1 98.7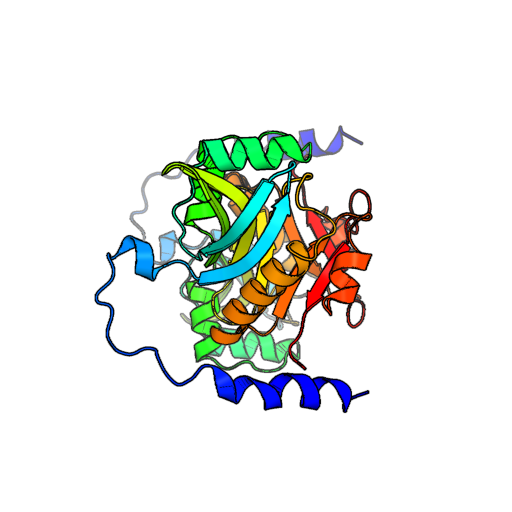5 109 ASP B CA 1
ATOM 2377 C C . ASP B 1 109 ? -5.352 -1.248 7.516 1 98.75 109 ASP B C 1
ATOM 2379 O O . ASP B 1 109 ? -5.809 -0.73 8.539 1 98.75 109 ASP B O 1
ATOM 2383 N N . THR B 1 110 ? -5.879 -2.387 7.004 1 98.56 110 THR B N 1
ATOM 2384 C CA . THR B 1 110 ? -6.855 -3.266 7.641 1 98.56 110 THR B CA 1
ATOM 2385 C C . THR B 1 110 ? -8.219 -2.588 7.727 1 98.56 110 THR B C 1
ATOM 2387 O O . THR B 1 110 ? -9.07 -3 8.516 1 98.56 110 THR B O 1
ATOM 2390 N N . SER B 1 111 ? -8.438 -1.52 6.953 1 98.5 111 SER B N 1
ATOM 2391 C CA . SER B 1 111 ? -9.688 -0.781 7.113 1 98.5 111 SER B CA 1
ATOM 2392 C C . SER B 1 111 ? -10.188 -0.25 5.777 1 98.5 111 SER B C 1
ATOM 2394 O O . SER B 1 111 ? -11.305 -0.573 5.355 1 98.5 111 SER B O 1
ATOM 2396 N N . PHE B 1 112 ? -9.359 0.488 5.078 1 98.06 112 PHE B N 1
ATOM 2397 C CA . PHE B 1 112 ? -9.836 1.169 3.883 1 98.06 112 PHE B CA 1
ATOM 2398 C C . PHE B 1 112 ? -9.156 0.618 2.637 1 98.06 112 PHE B C 1
ATOM 2400 O O . PHE B 1 112 ? -9.812 0.339 1.633 1 98.06 112 PHE B O 1
ATOM 2407 N N . ASN B 1 113 ? -7.844 0.504 2.701 1 98.31 113 ASN B N 1
ATOM 2408 C CA . ASN B 1 113 ? -7.043 0.33 1.494 1 98.31 113 ASN B CA 1
ATOM 2409 C C . ASN B 1 113 ? -6.18 -0.926 1.57 1 98.31 113 ASN B C 1
ATOM 2411 O O . ASN B 1 113 ? -5.723 -1.306 2.65 1 98.31 113 ASN B O 1
ATOM 2415 N N . ALA B 1 114 ? -5.984 -1.517 0.47 1 98.81 114 ALA B N 1
ATOM 2416 C CA . ALA B 1 114 ? -4.965 -2.547 0.307 1 98.81 114 ALA B CA 1
ATOM 2417 C C . ALA B 1 114 ? -4.242 -2.396 -1.029 1 98.81 114 ALA B C 1
ATOM 2419 O O . ALA B 1 114 ? -4.809 -1.874 -1.992 1 98.81 114 ALA B O 1
ATOM 2420 N N . THR B 1 115 ? -3.002 -2.783 -1.045 1 98.81 115 THR B N 1
ATOM 2421 C CA . THR B 1 115 ? -2.227 -2.875 -2.277 1 98.81 115 THR B CA 1
ATOM 2422 C C . THR B 1 115 ? -1.712 -4.297 -2.49 1 98.81 115 THR B C 1
ATOM 2424 O O . THR B 1 115 ? -1.123 -4.891 -1.584 1 98.81 115 THR B O 1
ATOM 2427 N N . ILE B 1 116 ? -1.952 -4.828 -3.662 1 98.81 116 ILE B N 1
ATOM 2428 C CA . ILE B 1 116 ? -1.514 -6.18 -3.996 1 98.81 116 ILE B CA 1
ATOM 2429 C C . ILE B 1 116 ? -0.125 -6.129 -4.633 1 98.81 116 ILE B C 1
ATOM 2431 O O . ILE B 1 116 ? 0.152 -5.262 -5.465 1 98.81 116 ILE B O 1
ATOM 2435 N N . TRP B 1 117 ? 0.717 -7.102 -4.191 1 98.31 117 TRP B N 1
ATOM 2436 C CA . TRP B 1 117 ? 2.104 -7.199 -4.637 1 98.31 117 TRP B CA 1
ATOM 2437 C C . TRP B 1 117 ? 2.438 -8.617 -5.078 1 98.31 117 TRP B C 1
ATOM 2439 O O . TRP B 1 117 ? 1.798 -9.578 -4.641 1 98.31 117 TRP B O 1
ATOM 2449 N N . ASP B 1 118 ? 3.463 -8.75 -5.934 1 98 118 ASP B N 1
ATOM 2450 C CA . ASP B 1 118 ? 4.203 -9.977 -6.199 1 98 118 ASP B CA 1
ATOM 2451 C C . ASP B 1 118 ? 3.295 -11.055 -6.793 1 98 118 ASP B C 1
ATOM 2453 O O . ASP B 1 118 ? 3.359 -12.219 -6.395 1 98 118 ASP B O 1
ATOM 2457 N N . VAL B 1 119 ? 2.465 -10.656 -7.668 1 98.75 119 VAL B N 1
ATOM 2458 C CA . VAL B 1 119 ? 1.608 -11.625 -8.336 1 98.75 119 VAL B CA 1
ATOM 2459 C C . VAL B 1 119 ? 2.422 -12.406 -9.367 1 98.75 119 VAL B C 1
ATOM 2461 O O . VAL B 1 119 ? 2.951 -11.828 -10.32 1 98.75 119 VAL B O 1
ATOM 2464 N N . VAL B 1 120 ? 2.477 -13.742 -9.133 1 98.75 120 VAL B N 1
ATOM 2465 C CA . VAL B 1 120 ? 3.311 -14.547 -10.023 1 98.75 120 VAL B CA 1
ATOM 2466 C C . VAL B 1 120 ? 2.695 -15.93 -10.203 1 98.75 120 VAL B C 1
ATOM 2468 O O . VAL B 1 120 ? 2.158 -16.5 -9.25 1 98.75 120 VAL B O 1
ATOM 2471 N N . ILE B 1 121 ? 2.689 -16.469 -11.406 1 98.56 121 ILE B N 1
ATOM 2472 C CA . ILE B 1 121 ? 2.332 -17.828 -11.797 1 98.56 121 ILE B CA 1
ATOM 2473 C C . ILE B 1 121 ? 3.49 -18.469 -12.562 1 98.56 121 ILE B C 1
ATOM 2475 O O . ILE B 1 121 ? 4.082 -17.844 -13.445 1 98.56 121 ILE B O 1
ATOM 2479 N N . HIS B 1 122 ? 3.834 -19.656 -12.234 1 98.25 122 HIS B N 1
ATOM 2480 C CA . HIS B 1 122 ? 4.875 -20.359 -12.961 1 98.25 122 HIS B CA 1
ATOM 2481 C C . HIS B 1 122 ? 4.555 -20.438 -14.453 1 98.25 122 HIS B C 1
ATOM 2483 O O . HIS B 1 122 ? 3.412 -20.688 -14.836 1 98.25 122 HIS B O 1
ATOM 2489 N N . PRO B 1 123 ? 5.57 -20.297 -15.297 1 97.5 123 PRO B N 1
ATOM 2490 C CA . PRO B 1 123 ? 5.332 -20.234 -16.75 1 97.5 123 PRO B CA 1
ATOM 2491 C C . PRO B 1 123 ? 4.613 -21.469 -17.281 1 97.5 123 PRO B C 1
ATOM 2493 O O . PRO B 1 123 ? 3.748 -21.344 -18.156 1 97.5 123 PRO B O 1
ATOM 2496 N N . ASP B 1 124 ? 4.871 -22.609 -16.766 1 96.38 124 ASP B N 1
ATOM 2497 C CA . ASP B 1 124 ? 4.273 -23.844 -17.234 1 96.38 124 ASP B CA 1
ATOM 2498 C C . ASP B 1 124 ? 2.773 -23.875 -16.953 1 96.38 124 ASP B C 1
ATOM 2500 O O . ASP B 1 124 ? 2.051 -24.719 -17.5 1 96.38 124 ASP B O 1
ATOM 2504 N N . PHE B 1 125 ? 2.309 -22.969 -16.156 1 96.62 125 PHE B N 1
ATOM 2505 C CA . PHE B 1 125 ? 0.911 -23 -15.734 1 96.62 125 PHE B CA 1
ATOM 2506 C C . PHE B 1 125 ? 0.203 -21.703 -16.141 1 96.62 125 PHE B C 1
ATOM 2508 O O . PHE B 1 125 ? -0.937 -21.469 -15.742 1 96.62 125 PHE B O 1
ATOM 2515 N N . GLN B 1 126 ? 0.879 -20.859 -16.875 1 95.44 126 GLN B N 1
ATOM 2516 C CA . GLN B 1 126 ? 0.268 -19.609 -17.344 1 95.44 126 GLN B CA 1
ATOM 2517 C C . GLN B 1 126 ? -0.658 -19.875 -18.531 1 95.44 126 GLN B C 1
ATOM 2519 O O . GLN B 1 126 ? -0.586 -20.938 -19.156 1 95.44 126 GLN B O 1
ATOM 2524 N N . GLY B 1 127 ? -1.553 -18.938 -18.688 1 94.31 127 GLY B N 1
ATOM 2525 C CA . GLY B 1 127 ? -2.459 -19.047 -19.828 1 94.31 127 GLY B CA 1
ATOM 2526 C C . GLY B 1 127 ? -3.609 -20 -19.578 1 94.31 127 GLY B C 1
ATOM 2527 O O . GLY B 1 127 ? -4.328 -20.375 -20.516 1 94.31 127 GLY B O 1
ATOM 2528 N N . GLN B 1 128 ? -3.754 -20.359 -18.281 1 95.19 128 GLN B N 1
ATOM 2529 C CA . GLN B 1 128 ? -4.789 -21.344 -17.969 1 95.19 128 GLN B CA 1
ATOM 2530 C C . GLN B 1 128 ? -5.777 -20.781 -16.938 1 95.19 128 GLN B C 1
ATOM 2532 O O . GLN B 1 128 ? -6.555 -21.531 -16.344 1 95.19 128 GLN B O 1
ATOM 2537 N N . GLY B 1 129 ? -5.645 -19.531 -16.672 1 96.62 129 GLY B N 1
ATOM 2538 C CA . GLY B 1 129 ? -6.625 -18.875 -15.82 1 96.62 129 GLY B CA 1
ATOM 2539 C C . GLY B 1 129 ? -6.23 -18.844 -14.359 1 96.62 129 GLY B C 1
ATOM 2540 O O . GLY B 1 129 ? -6.965 -18.312 -13.523 1 96.62 129 GLY B O 1
ATOM 2541 N N . LEU B 1 130 ? -5.074 -19.328 -14.008 1 97.75 130 LEU B N 1
ATOM 2542 C CA . LEU B 1 130 ? -4.676 -19.422 -12.602 1 97.75 130 LEU B CA 1
ATOM 2543 C C . LEU B 1 130 ? -4.469 -18.047 -12 1 97.75 130 LEU B C 1
ATOM 2545 O O . LEU B 1 130 ? -4.816 -17.812 -10.844 1 97.75 130 LEU B O 1
ATOM 2549 N N . GLY B 1 131 ? -3.9 -17.141 -12.82 1 98.44 131 GLY B N 1
ATOM 2550 C CA . GLY B 1 131 ? -3.736 -15.781 -12.336 1 98.44 131 GLY B CA 1
ATOM 2551 C C . GLY B 1 131 ? -5.051 -15.109 -11.977 1 98.44 131 GLY B C 1
ATOM 2552 O O . GLY B 1 131 ? -5.16 -14.461 -10.938 1 98.44 131 GLY B O 1
ATOM 2553 N N . LYS B 1 132 ? -5.969 -15.281 -12.852 1 98.5 132 LYS B N 1
ATOM 2554 C CA . LYS B 1 132 ? -7.305 -14.734 -12.625 1 98.5 132 LYS B CA 1
ATOM 2555 C C . LYS B 1 132 ? -7.926 -15.312 -11.352 1 98.5 132 LYS B C 1
ATOM 2557 O O . LYS B 1 132 ? -8.484 -14.57 -10.539 1 98.5 132 LYS B O 1
ATOM 2562 N N . MET B 1 133 ? -7.82 -16.578 -11.195 1 98.38 133 MET B N 1
ATOM 2563 C CA . MET B 1 133 ? -8.406 -17.25 -10.039 1 98.38 133 MET B CA 1
ATOM 2564 C C . MET B 1 133 ? -7.707 -16.812 -8.75 1 98.38 133 MET B C 1
ATOM 2566 O O . MET B 1 133 ? -8.359 -16.578 -7.734 1 98.38 133 MET B O 1
ATOM 2570 N N . LEU B 1 134 ? -6.395 -16.719 -8.789 1 98.56 134 LEU B N 1
ATOM 2571 C CA . LEU B 1 134 ? -5.621 -16.25 -7.641 1 98.56 134 LEU B CA 1
ATOM 2572 C C . LEU B 1 134 ? -6.07 -14.859 -7.215 1 98.56 134 LEU B C 1
ATOM 2574 O O . LEU B 1 134 ? -6.371 -14.625 -6.043 1 98.56 134 LEU B O 1
ATOM 2578 N N . MET B 1 135 ? -6.191 -13.945 -8.156 1 98.81 135 MET B N 1
ATOM 2579 C CA . MET B 1 135 ? -6.586 -12.562 -7.887 1 98.81 135 MET B CA 1
ATOM 2580 C C . MET B 1 135 ? -8.016 -12.5 -7.359 1 98.81 135 MET B C 1
ATOM 2582 O O . MET B 1 135 ? -8.312 -11.727 -6.445 1 98.81 135 MET B O 1
ATOM 2586 N N . ALA B 1 136 ? -8.852 -13.289 -7.949 1 98.38 136 ALA B N 1
ATOM 2587 C CA . ALA B 1 136 ? -10.227 -13.32 -7.477 1 98.38 136 ALA B CA 1
ATOM 2588 C C . ALA B 1 136 ? -10.297 -13.703 -6 1 98.38 136 ALA B C 1
ATOM 2590 O O . ALA B 1 136 ? -11.055 -13.109 -5.23 1 98.38 136 ALA B O 1
ATOM 2591 N N . GLN B 1 137 ? -9.531 -14.664 -5.621 1 98.19 137 GLN B N 1
ATOM 2592 C CA . GLN B 1 137 ? -9.531 -15.133 -4.234 1 98.19 137 GLN B CA 1
ATOM 2593 C C . GLN B 1 137 ? -8.961 -14.07 -3.299 1 98.19 137 GLN B C 1
ATOM 2595 O O . GLN B 1 137 ? -9.477 -13.867 -2.197 1 98.19 137 GLN B O 1
ATOM 2600 N N . ILE B 1 138 ? -7.922 -13.406 -3.713 1 98.31 138 ILE B N 1
ATOM 2601 C CA . ILE B 1 138 ? -7.324 -12.359 -2.885 1 98.31 138 ILE B CA 1
ATOM 2602 C C . ILE B 1 138 ? -8.312 -11.203 -2.725 1 98.31 138 ILE B C 1
ATOM 2604 O O . ILE B 1 138 ? -8.5 -10.688 -1.619 1 98.31 138 ILE B O 1
ATOM 2608 N N . ILE B 1 139 ? -8.922 -10.789 -3.816 1 98.5 139 ILE B N 1
ATOM 2609 C CA . ILE B 1 139 ? -9.898 -9.703 -3.77 1 98.5 139 ILE B CA 1
ATOM 2610 C C . ILE B 1 139 ? -11.047 -10.094 -2.842 1 98.5 139 ILE B C 1
ATOM 2612 O O . ILE B 1 139 ? -11.484 -9.281 -2.016 1 98.5 139 ILE B O 1
ATOM 2616 N N . LYS B 1 140 ? -11.492 -11.32 -2.992 1 97.81 140 LYS B N 1
ATOM 2617 C CA . LYS B 1 140 ? -12.555 -11.82 -2.123 1 97.81 140 LYS B CA 1
ATOM 2618 C C . LYS B 1 140 ? -12.156 -11.719 -0.653 1 97.81 140 LYS B C 1
ATOM 2620 O O . LYS B 1 140 ? -12.938 -11.258 0.178 1 97.81 140 LYS B O 1
ATOM 2625 N N . GLN B 1 141 ? -10.992 -12.18 -0.328 1 97.56 141 GLN B N 1
ATOM 2626 C CA . GLN B 1 141 ? -10.5 -12.125 1.045 1 97.56 141 GLN B CA 1
ATOM 2627 C C . GLN B 1 141 ? -10.438 -10.68 1.547 1 97.56 141 GLN B C 1
ATOM 2629 O O . GLN B 1 141 ? -10.836 -10.391 2.678 1 97.56 141 GLN B O 1
ATOM 2634 N N . LEU B 1 142 ? -9.945 -9.789 0.726 1 98.5 142 LEU B N 1
ATOM 2635 C CA . LEU B 1 142 ? -9.844 -8.383 1.104 1 98.5 142 LEU B CA 1
ATOM 2636 C C . LEU B 1 142 ? -11.227 -7.777 1.312 1 98.5 142 LEU B C 1
ATOM 2638 O O . LEU B 1 142 ? -11.445 -7.016 2.258 1 98.5 142 LEU B O 1
ATOM 2642 N N . ARG B 1 143 ? -12.195 -8.133 0.484 1 98.25 143 ARG B N 1
ATOM 2643 C CA . ARG B 1 143 ? -13.562 -7.648 0.632 1 98.25 143 ARG B CA 1
ATOM 2644 C C . ARG B 1 143 ? -14.195 -8.18 1.913 1 98.25 143 ARG B C 1
ATOM 2646 O O . ARG B 1 143 ? -14.945 -7.465 2.582 1 98.25 143 ARG B O 1
ATOM 2653 N N . TYR B 1 144 ? -13.891 -9.414 2.152 1 97.38 144 TYR B N 1
ATOM 2654 C CA . TYR B 1 144 ? -14.375 -10 3.393 1 97.38 144 TYR B CA 1
ATOM 2655 C C . TYR B 1 144 ? -13.906 -9.203 4.602 1 97.38 144 TYR B C 1
ATOM 2657 O O . TYR B 1 144 ? -14.625 -9.094 5.598 1 97.38 144 TYR B O 1
ATOM 2665 N N . GLU B 1 145 ? -12.75 -8.633 4.469 1 97.25 145 GLU B N 1
ATOM 2666 C CA . GLU B 1 145 ? -12.18 -7.832 5.547 1 97.25 145 GLU B CA 1
ATOM 2667 C C . GLU B 1 145 ? -12.633 -6.379 5.453 1 97.25 145 GLU B C 1
ATOM 2669 O O . GLU B 1 145 ? -12.023 -5.492 6.059 1 97.25 145 GLU B O 1
ATOM 2674 N N . ASP B 1 146 ? -13.57 -6.039 4.617 1 96.62 146 ASP B N 1
ATOM 2675 C CA . ASP B 1 146 ? -14.219 -4.742 4.473 1 96.62 146 ASP B CA 1
ATOM 2676 C C . ASP B 1 146 ? -13.266 -3.707 3.893 1 96.62 146 ASP B C 1
ATOM 2678 O O . ASP B 1 146 ? -13.32 -2.529 4.25 1 96.62 146 ASP B O 1
ATOM 2682 N N . ILE B 1 147 ? -12.359 -4.203 3.123 1 98 147 ILE B N 1
ATOM 2683 C CA . ILE B 1 147 ? -11.508 -3.314 2.338 1 98 147 ILE B CA 1
ATOM 2684 C C . ILE B 1 147 ? -12.219 -2.924 1.046 1 98 147 ILE B C 1
ATOM 2686 O O . ILE B 1 147 ? -12.633 -3.789 0.271 1 98 147 ILE B O 1
ATOM 2690 N N . ASN B 1 148 ? -12.25 -1.619 0.803 1 95.81 148 ASN B N 1
ATOM 2691 C CA . ASN B 1 148 ? -13.07 -1.19 -0.323 1 95.81 148 ASN B CA 1
ATOM 2692 C C . ASN B 1 148 ? -12.227 -0.555 -1.425 1 95.81 148 ASN B C 1
ATOM 2694 O O . ASN B 1 148 ? -12.711 -0.336 -2.535 1 95.81 148 ASN B O 1
ATOM 2698 N N . THR B 1 149 ? -10.992 -0.211 -1.126 1 97.5 149 THR B N 1
ATOM 2699 C CA . THR B 1 149 ? -10.078 0.305 -2.139 1 97.5 149 THR B CA 1
ATOM 2700 C C . THR B 1 149 ? -8.867 -0.612 -2.289 1 97.5 149 THR B C 1
ATOM 2702 O O . THR B 1 149 ? -8.023 -0.679 -1.399 1 97.5 149 THR B O 1
ATOM 2705 N N . ILE B 1 150 ? -8.875 -1.324 -3.371 1 98.75 150 ILE B N 1
ATOM 2706 C CA . ILE B 1 150 ? -7.77 -2.236 -3.645 1 98.75 150 ILE B CA 1
ATOM 2707 C C . ILE B 1 150 ? -6.938 -1.704 -4.809 1 98.75 150 ILE B C 1
ATOM 2709 O O . ILE B 1 150 ? -7.477 -1.383 -5.871 1 98.75 150 ILE B O 1
ATOM 2713 N N . THR B 1 151 ? -5.648 -1.533 -4.559 1 98.69 151 THR B N 1
ATOM 2714 C CA . THR B 1 151 ? -4.77 -0.965 -5.574 1 98.69 151 THR B CA 1
ATOM 2715 C C . THR B 1 151 ? -3.645 -1.937 -5.922 1 98.69 151 THR B C 1
ATOM 2717 O O . THR B 1 151 ? -3.434 -2.926 -5.215 1 98.69 151 THR B O 1
ATOM 2720 N N . LEU B 1 152 ? -2.998 -1.707 -7.016 1 98.44 152 LEU B N 1
ATOM 2721 C CA . LEU B 1 152 ? -1.756 -2.365 -7.402 1 98.44 152 LEU B CA 1
ATOM 2722 C C . LEU B 1 152 ? -0.99 -1.525 -8.422 1 98.44 152 LEU B C 1
ATOM 2724 O O . LEU B 1 152 ? -1.482 -0.489 -8.875 1 98.44 152 LEU B O 1
ATOM 2728 N N . PHE B 1 153 ? 0.238 -1.932 -8.695 1 97.25 153 PHE B N 1
ATOM 2729 C CA . PHE B 1 153 ? 1.071 -1.356 -9.742 1 97.25 153 PHE B CA 1
ATOM 2730 C C . PHE B 1 153 ? 1.41 -2.402 -10.797 1 97.25 153 PHE B C 1
ATOM 2732 O O . PHE B 1 153 ? 2.014 -3.432 -10.492 1 97.25 153 PHE B O 1
ATOM 2739 N N . ALA B 1 154 ? 1.019 -2.121 -12 1 97.81 154 ALA B N 1
ATOM 2740 C CA . ALA B 1 154 ? 1.114 -3.104 -13.078 1 97.81 154 ALA B CA 1
ATOM 2741 C C . ALA B 1 154 ? 2.176 -2.697 -14.102 1 97.81 154 ALA B C 1
ATOM 2743 O O . ALA B 1 154 ? 2.18 -1.563 -14.586 1 97.81 154 ALA B O 1
ATOM 2744 N N . ASP B 1 155 ? 3.043 -3.65 -14.445 1 96 155 ASP B N 1
ATOM 2745 C CA . ASP B 1 155 ? 3.895 -3.459 -15.617 1 96 155 ASP B CA 1
ATOM 2746 C C . ASP B 1 155 ? 3.057 -3.293 -16.891 1 96 155 ASP B C 1
ATOM 2748 O O . ASP B 1 155 ? 1.928 -3.781 -16.953 1 96 155 ASP B O 1
ATOM 2752 N N . PRO B 1 156 ? 3.629 -2.625 -17.828 1 96.25 156 PRO B N 1
ATOM 2753 C CA . PRO B 1 156 ? 2.852 -2.344 -19.031 1 96.25 156 PRO B CA 1
ATOM 2754 C C . PRO B 1 156 ? 2.285 -3.605 -19.672 1 96.25 156 PRO B C 1
ATOM 2756 O O . PRO B 1 156 ? 1.165 -3.59 -20.188 1 96.25 156 PRO B O 1
ATOM 2759 N N . GLN B 1 157 ? 2.945 -4.691 -19.609 1 95.69 157 GLN B N 1
ATOM 2760 C CA . GLN B 1 157 ? 2.572 -5.898 -20.344 1 95.69 157 GLN B CA 1
ATOM 2761 C C . GLN B 1 157 ? 1.41 -6.617 -19.656 1 95.69 157 GLN B C 1
ATOM 2763 O O . GLN B 1 157 ? 0.79 -7.504 -20.25 1 95.69 157 GLN B O 1
ATOM 2768 N N . VAL B 1 158 ? 1.112 -6.211 -18.391 1 96.94 158 VAL B N 1
ATOM 2769 C CA . VAL B 1 158 ? 0.066 -6.949 -17.703 1 96.94 158 VAL B CA 1
ATOM 2770 C C . VAL B 1 158 ? -1.085 -6.008 -17.344 1 96.94 158 VAL B C 1
ATOM 2772 O O . VAL B 1 158 ? -2.004 -6.387 -16.625 1 96.94 158 VAL B O 1
ATOM 2775 N N . VAL B 1 159 ? -1.127 -4.82 -17.906 1 98.12 159 VAL B N 1
ATOM 2776 C CA . VAL B 1 159 ? -2.193 -3.861 -17.641 1 98.12 159 VAL B CA 1
ATOM 2777 C C . VAL B 1 159 ? -3.529 -4.43 -18.109 1 98.12 159 VAL B C 1
ATOM 2779 O O . VAL B 1 159 ? -4.531 -4.363 -17.391 1 98.12 159 VAL B O 1
ATOM 2782 N N . ASN B 1 160 ? -3.537 -4.977 -19.266 1 97.81 160 ASN B N 1
ATOM 2783 C CA . ASN B 1 160 ? -4.773 -5.523 -19.828 1 97.81 160 ASN B CA 1
ATOM 2784 C C . ASN B 1 160 ? -5.289 -6.691 -19 1 97.81 160 ASN B C 1
ATOM 2786 O O . ASN B 1 160 ? -6.5 -6.871 -18.844 1 97.81 160 ASN B O 1
ATOM 2790 N N . PHE B 1 161 ? -4.359 -7.484 -18.5 1 98.19 161 PHE B N 1
ATOM 2791 C CA . PHE B 1 161 ? -4.742 -8.578 -17.609 1 98.19 161 PHE B CA 1
ATOM 2792 C C . PHE B 1 161 ? -5.566 -8.055 -16.438 1 98.19 161 PHE B C 1
ATOM 2794 O O . PHE B 1 161 ? -6.656 -8.555 -16.172 1 98.19 161 PHE B O 1
ATOM 2801 N N . TYR B 1 162 ? -5.113 -6.996 -15.805 1 98.62 162 TYR B N 1
ATOM 2802 C CA . TYR B 1 162 ? -5.773 -6.477 -14.617 1 98.62 162 TYR B CA 1
ATOM 2803 C C . TYR B 1 162 ? -7.043 -5.719 -14.984 1 98.62 162 TYR B C 1
ATOM 2805 O O . TYR B 1 162 ? -8.016 -5.723 -14.227 1 98.62 162 TYR B O 1
ATOM 2813 N N . LYS B 1 163 ? -7.062 -5.074 -16.141 1 98.31 163 LYS B N 1
ATOM 2814 C CA . LYS B 1 163 ? -8.297 -4.449 -16.609 1 98.31 163 LYS B CA 1
ATOM 2815 C C . LYS B 1 163 ? -9.422 -5.469 -16.719 1 98.31 163 LYS B C 1
ATOM 2817 O O . LYS B 1 163 ? -10.562 -5.195 -16.328 1 98.31 163 LYS B O 1
ATOM 2822 N N . HIS B 1 164 ? -9.102 -6.625 -17.172 1 97.69 164 HIS B N 1
ATOM 2823 C CA . HIS B 1 164 ? -10.094 -7.684 -17.328 1 97.69 164 HIS B CA 1
ATOM 2824 C C . HIS B 1 164 ? -10.602 -8.164 -15.977 1 97.69 164 HIS B C 1
ATOM 2826 O O . HIS B 1 164 ? -11.68 -8.766 -15.891 1 97.69 164 HIS B O 1
ATOM 2832 N N . LEU B 1 165 ? -9.797 -7.918 -14.984 1 97.75 165 LEU B N 1
ATOM 2833 C CA . LEU B 1 165 ? -10.195 -8.32 -13.641 1 97.75 165 LEU B CA 1
ATOM 2834 C C . LEU B 1 165 ? -11 -7.223 -12.961 1 97.75 165 LEU B C 1
ATOM 2836 O O . LEU B 1 165 ? -11.406 -7.367 -11.805 1 97.75 165 LEU B O 1
ATOM 2840 N N . GLY B 1 166 ? -11.211 -6.066 -13.641 1 97.75 166 GLY B N 1
ATOM 2841 C CA . GLY B 1 166 ? -12.031 -5 -13.102 1 97.75 166 GLY B CA 1
ATOM 2842 C C . GLY B 1 166 ? -11.227 -3.84 -12.555 1 97.75 166 GLY B C 1
ATOM 2843 O O . GLY B 1 166 ? -11.789 -2.871 -12.039 1 97.75 166 GLY B O 1
ATOM 2844 N N . PHE B 1 167 ? -9.906 -3.951 -12.703 1 98.56 167 PHE B N 1
ATOM 2845 C CA . PHE B 1 167 ? -9.086 -2.816 -12.289 1 98.56 167 PHE B CA 1
ATOM 2846 C C . PHE B 1 167 ? -9.133 -1.704 -13.328 1 98.56 167 PHE B C 1
ATOM 2848 O O . PHE B 1 167 ? -9.273 -1.971 -14.523 1 98.56 167 PHE B O 1
ATOM 2855 N N . ILE B 1 168 ? -8.938 -0.468 -12.805 1 97.88 168 ILE B N 1
ATOM 2856 C CA . ILE B 1 168 ? -8.977 0.677 -13.711 1 97.88 168 ILE B CA 1
ATOM 2857 C C . ILE B 1 168 ? -7.762 1.568 -13.461 1 97.88 168 ILE B C 1
ATOM 2859 O O . ILE B 1 168 ? -7.301 1.698 -12.328 1 97.88 168 ILE B O 1
ATOM 2863 N N . THR B 1 169 ? -7.312 2.127 -14.539 1 96.12 169 THR B N 1
ATOM 2864 C CA . THR B 1 169 ? -6.238 3.109 -14.438 1 96.12 169 THR B CA 1
ATOM 2865 C C . THR B 1 169 ? -6.805 4.512 -14.227 1 96.12 169 THR B C 1
ATOM 2867 O O . THR B 1 169 ? -7.848 4.852 -14.789 1 96.12 169 THR B O 1
ATOM 2870 N N . ASP B 1 170 ? -6.18 5.332 -13.398 1 93.81 170 ASP B N 1
ATOM 2871 C CA . ASP B 1 170 ? -6.387 6.766 -13.234 1 93.81 170 ASP B CA 1
ATOM 2872 C C . ASP B 1 170 ? -7.855 7.086 -12.969 1 93.81 170 ASP B C 1
ATOM 2874 O O . ASP B 1 170 ? -8.438 7.945 -13.633 1 93.81 170 ASP B O 1
ATOM 2878 N N . PRO B 1 171 ? -8.461 6.348 -12.031 1 94.19 171 PRO B N 1
ATOM 2879 C CA . PRO B 1 171 ? -9.836 6.754 -11.734 1 94.19 171 PRO B CA 1
ATOM 2880 C C . PRO B 1 171 ? -9.938 8.219 -11.305 1 94.19 171 PRO B C 1
ATOM 2882 O O . PRO B 1 171 ? -9.211 8.656 -10.422 1 94.19 171 PRO B O 1
ATOM 2885 N N . ASP B 1 172 ? -10.836 9.031 -12.016 1 94.31 172 ASP B N 1
ATOM 2886 C CA . ASP B 1 172 ? -11.039 10.453 -11.758 1 94.31 172 ASP B CA 1
ATOM 2887 C C . ASP B 1 172 ? -9.727 11.227 -11.891 1 94.31 172 ASP B C 1
ATOM 2889 O O . ASP B 1 172 ? -9.508 12.211 -11.18 1 94.31 172 ASP B O 1
ATOM 2893 N N . GLY B 1 173 ? -8.828 10.648 -12.602 1 95.31 173 GLY B N 1
ATOM 2894 C CA . GLY B 1 173 ? -7.574 11.32 -12.906 1 95.31 173 GLY B CA 1
ATOM 2895 C C . GLY B 1 173 ? -6.492 11.062 -11.875 1 95.31 173 GLY B C 1
ATOM 2896 O O . GLY B 1 173 ? -5.395 11.617 -11.961 1 95.31 173 GLY B O 1
ATOM 2897 N N . VAL B 1 174 ? -6.789 10.25 -10.93 1 96.75 174 VAL B N 1
ATOM 2898 C CA . VAL B 1 174 ? -5.816 9.945 -9.883 1 96.75 174 VAL B CA 1
ATOM 2899 C C . VAL B 1 174 ? -4.609 9.234 -10.5 1 96.75 174 VAL B C 1
ATOM 2901 O O . VAL B 1 174 ? -4.766 8.352 -11.344 1 96.75 174 VAL B O 1
ATOM 2904 N N . LYS B 1 175 ? -3.391 9.609 -10.055 1 97.19 175 LYS B N 1
ATOM 2905 C CA . LYS B 1 175 ? -2.162 9.023 -10.578 1 97.19 175 LYS B CA 1
ATOM 2906 C C . LYS B 1 175 ? -1.4 8.273 -9.492 1 97.19 175 LYS B C 1
ATOM 2908 O O . LYS B 1 175 ? -1.225 8.789 -8.383 1 97.19 175 LYS B O 1
ATOM 2913 N N . GLY B 1 176 ? -1.062 7.047 -9.859 1 97.25 176 GLY B N 1
ATOM 2914 C CA . GLY B 1 176 ? -0.052 6.395 -9.039 1 97.25 176 GLY B CA 1
ATOM 2915 C C . GLY B 1 176 ? 1.344 6.949 -9.258 1 97.25 176 GLY B C 1
ATOM 2916 O O . GLY B 1 176 ? 1.764 7.156 -10.398 1 97.25 176 GLY B O 1
ATOM 2917 N N . MET B 1 177 ? 2.029 7.281 -8.102 1 98.44 177 MET B N 1
ATOM 2918 C CA . MET B 1 177 ? 3.357 7.879 -8.219 1 98.44 177 MET B CA 1
ATOM 2919 C C . MET B 1 177 ? 4.375 7.113 -7.379 1 98.44 177 MET B C 1
ATOM 2921 O O . MET B 1 177 ? 4.008 6.449 -6.406 1 98.44 177 MET B O 1
ATOM 2925 N N . PHE B 1 178 ? 5.641 7.238 -7.863 1 98.19 178 PHE B N 1
ATOM 2926 C CA . PHE B 1 178 ? 6.746 6.516 -7.242 1 98.19 178 PHE B CA 1
ATOM 2927 C C . PHE B 1 178 ? 7.852 7.477 -6.824 1 98.19 178 PHE B C 1
ATOM 2929 O O . PHE B 1 178 ? 8.164 8.43 -7.539 1 98.19 178 PHE B O 1
ATOM 2936 N N . TRP B 1 179 ? 8.398 7.168 -5.684 1 97.94 179 TRP B N 1
ATOM 2937 C CA . TRP B 1 179 ? 9.641 7.785 -5.227 1 97.94 179 TRP B CA 1
ATOM 2938 C C . TRP B 1 179 ? 10.711 6.734 -4.973 1 97.94 179 TRP B C 1
ATOM 2940 O O . TRP B 1 179 ? 10.445 5.711 -4.332 1 97.94 179 TRP B O 1
ATOM 2950 N N . TYR B 1 180 ? 11.945 6.945 -5.504 1 95.25 180 TYR B N 1
ATOM 2951 C CA . TYR B 1 180 ? 13.109 6.086 -5.32 1 95.25 180 TYR B CA 1
ATOM 2952 C C . TYR B 1 180 ? 14.281 6.875 -4.762 1 95.25 180 TYR B C 1
ATOM 2954 O O . TYR B 1 180 ? 14.453 8.055 -5.078 1 95.25 180 TYR B O 1
ATOM 2962 N N . PRO B 1 181 ? 15.023 6.156 -3.953 1 90.38 181 PRO B N 1
ATOM 2963 C CA . PRO B 1 181 ? 16.234 6.855 -3.5 1 90.38 181 PRO B CA 1
ATOM 2964 C C . PRO B 1 181 ? 17.234 7.086 -4.625 1 90.38 181 PRO B C 1
ATOM 2966 O O . PRO B 1 181 ? 17.312 6.281 -5.559 1 90.38 181 PRO B O 1
ATOM 2969 N N . LEU B 1 182 ? 17.891 8.297 -4.691 1 76.31 182 LEU B N 1
ATOM 2970 C CA . LEU B 1 182 ? 18.938 8.555 -5.672 1 76.31 182 LEU B CA 1
ATOM 2971 C C . LEU B 1 182 ? 20.188 7.723 -5.371 1 76.31 182 LEU B C 1
ATOM 2973 O O . LEU B 1 182 ? 20.453 7.402 -4.215 1 76.31 182 LEU B O 1
#

Radius of gyration: 23.78 Å; Cα contacts (8 Å, |Δi|>4): 612; chains: 2; bounding box: 55×74×52 Å

Solvent-accessible surface area (backbone atoms only — not comparable to full-atom values): 20627 Å² total; per-residue (Å²): 134,78,67,67,67,59,64,68,62,66,66,65,70,72,77,69,70,86,77,72,79,83,86,61,57,80,76,64,70,55,49,43,84,71,45,75,68,40,71,37,83,92,37,72,38,52,35,30,35,26,59,56,74,81,66,64,64,67,55,49,48,52,40,42,46,66,74,66,49,80,88,68,63,63,70,48,50,50,44,25,52,73,41,34,71,42,34,40,38,29,29,35,73,58,95,94,36,78,44,66,42,30,36,34,34,24,32,42,24,76,30,50,42,33,37,52,44,74,75,46,59,32,65,65,50,54,95,69,54,52,65,60,53,53,50,50,51,52,50,50,52,42,44,74,57,55,35,52,38,39,32,37,73,32,49,60,90,46,41,66,63,42,40,76,74,60,33,39,68,38,67,93,52,28,39,34,33,38,34,66,76,132,136,78,68,66,68,61,63,69,64,67,67,65,71,72,78,70,70,86,77,73,77,83,85,63,57,80,77,65,71,54,50,42,84,71,46,75,68,41,71,38,84,92,37,72,40,51,34,30,35,27,58,58,74,82,66,65,64,67,55,51,48,53,40,41,47,65,75,66,49,80,87,68,63,64,70,49,49,49,44,26,53,73,41,33,71,43,34,39,37,28,30,35,72,58,95,94,36,79,45,66,42,29,36,34,32,24,32,42,24,75,31,51,43,35,36,50,43,73,74,46,60,30,67,66,49,53,95,69,54,51,66,58,51,52,49,51,51,52,52,49,52,41,44,74,57,54,35,52,38,40,31,37,72,32,50,61,90,45,42,64,62,42,41,76,72,60,31,39,66,38,67,94,54,28,39,35,33,39,34,64,78,131

Nearest PDB structures (foldseek):
  7dai-assembly2_C  TM=9.327E-01  e=5.014E-21  Oryza sativa Japonica Group
  7daj-assembly1_B  TM=9.441E-01  e=7.829E-21  Oryza sativa Japonica Group
  7dal-assembly1_B  TM=9.506E-01  e=2.034E-20  Oryza sativa Japonica Group
  7dai-assembly1_A-2  TM=9.684E-01  e=6.820E-20  Oryza sativa Japonica Group
  6k5m-assembly1_A  TM=9.477E-01  e=3.177E-20  Oryza sativa Japonica Group

Sequence (364 aa):
MMAFWKIFFKHHNIFSSNLNNQLVNQDAADKILLVKYLEGRGTIVNVYLSFNSYVNLHDLEKLCDSVGWVRRPLKKVKIAIDNSFVTASLFYEQNKKKFLIGFARATSDTSFNATIWDVVIHPDFQGQGLGKMLMAQIIKQLRYEDINTITLFADPQVVNFYKHLGFITDPDGVKGMFWYPLMMAFWKIFFKHHNIFSSNLNNQLVNQDAADKILLVKYLEGRGTIVNVYLSFNSYVNLHDLEKLCDSVGWVRRPLKKVKIAIDNSFVTASLFYEQNKKKFLIGFARATSDTSFNATIWDVVIHPDFQGQGLGKMLMAQIIKQLRYEDINTITLFADPQVVNFYKHLGFITDPDGVKGMFWYPL

Organism: Gracilaria tenuistipitata var. liui (NCBI:txid285951)

pLDDT: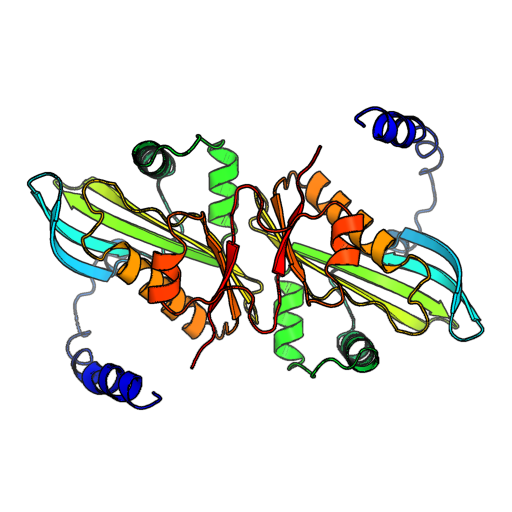 mean 85.9, std 23.97, range [18.75, 98.81]

InterPro domains:
  IPR000182 GNAT domain [PF00583] (57-167)
  IPR000182 GNAT domain [PS51186] (55-182)
  IPR016181 Acyl-CoA N-acyltransferase [SSF55729] (56-171)
  IPR045039 Acetyltransferase NSI-like [PTHR43626] (21-181)

Secondary structure (DSSP, 8-state):
--SHHHHHHHGGGGGGTT--S----TTGGGEEEEEEEEEETTEEEEEEEE--S---HHHHHHHHHHTTPPP--HHHHHHHHHT-SEEEEEEEEETTEEEEEEEEEEEE-SSSEEEEEEEEE-GGGTTSSHHHHHHHHHHHHHHHTT--EEEEEE-GGGHHHHHHTT-EESGGG-EEEEE---/--SSHHHHHGGGGGGGS---S----TTGGGEEEEEEEEEETTEEEEEEEE--S---HHHHHHHHHHTTPPP--HHHHHHHHHT-SEEEEEEEEETTEEEEEEEEEEEE-SSSEEEEEEEEE-GGGTTSSHHHHHHHHHHHHHHHTT--EEEEEE-GGGHHHHHHTT-EESGGG-EEEEE---

Foldseek 3Di:
DVPPVVVVPVVPPPPPPDPDDDPPDPVVVFKAFQDAQADFPNGTFTKIKGFDLDDDLVLLQVQCVQVPDDDDDSVVVNVVSVQFPTKMWMWTDDPNDTHTFWIKTWHDPLEEEIEIDDTGGRPRRPPPCVSVSRVVVVVVVCVVSVYDYYHYDDDPVCPVVVVVSVDDAQVVNDDDDDDDDD/DVPPVVVVPVVPPPPPPDPDDPPPDPVVVFKAFQDAQADFPNGTFTKIKGFDLDDDLVLLQVQCVQVPDDDDDSVVVNVVSVQFPTKMWMWTDDPNDIHTFWIKTWHDPLEEEIEIDDTGGRPRRPPPCVSVSRVVVVVVVCVVSVYDYYHYDDDPVCPVVVVVSVDDACVVNDDDDDDDDD